Protein AF-A0A7C5TYX3-F1 (afdb_monomer)

Secondary structure (DSSP, 8-state):
-----TTS-HHHHHHHHHHHHHHHHHHHHHHHHHHHTSSS-EEEEE-GGGHHHHHHHHHHHHHH-TTS-EEEEEHHHHHHHTTTS-TTT--EEEEE--TTTHHHHHTTHHHHHHTT-EEEEEEE--SPPPTTTTTEEEEEE--GGGHHHHHHHHHHHHHHHHHHHH---HHHHHHHHHHHTHHHHHHHHHHHHHHHHHHHHHHHTSSS-EEEEE-GGGHHHHHHHHHHHHHTT-SSPEEEEETT-GGG--TTSEEEEEEEGGGHHHHHHHHHHHHHHHTTSEEEEEE-S-TTTHHHHHHHHHHHHHHHHHHHHHHHHHTT-

Nearest PDB structures (foldseek):
  3eua-assembly4_G  TM=7.327E-01  e=8.943E-09  Bacillus subtilis
  3g68-assembly1_B  TM=6.878E-01  e=3.252E-08  Clostridioides difficile 630
  3knz-assembly2_C  TM=6.701E-01  e=2.195E-08  Salmonella enterica subsp. enterica serovar Typhimurium
  3knz-assembly3_F  TM=6.401E-01  e=9.449E-08  Salmonella enterica subsp. enterica serovar Typhimurium
  3fkj-assembly1_B  TM=6.294E-01  e=7.984E-08  Salmonella enterica subsp. enterica serovar Typhimurium str. LT2

Sequence (321 aa):
MTTKDLSKDPVKSLMNIVSDMISRTDPGIKILREFISREKDLYILYSGNEFTIALSFYLLMKSLMFRKKIFIEEIERFSLFMAPYDEGFEPSLIILSSEENYKKIFRYIPSLVFTGHEILMIRPKTDHEIMYKEMITSIDIEEKDNYDLYLIYLLLGAGIDYTKKISSSPRVERLYREIHSLADLTKDLYEKYEETLHKISNLLNQDLYLDIISTPSAKIFAEIIRKIRERNKLKADILVLDYFEEKFIRKDSYTIVVYTEVEKQMISEIIGRSVLYKKDKLIDLYLNTDPLISPLYFALLAKLLERICANISIKDHTKLL

Solvent-accessible surface area (backbone atoms only — not comparable to full-atom values): 17828 Å² total; per-residue (Å²): 143,76,89,74,73,60,77,53,56,46,61,64,51,47,41,55,50,45,52,50,42,56,65,69,33,48,68,46,22,52,52,50,25,56,61,66,69,46,90,60,42,38,37,40,27,25,54,81,84,44,43,55,55,49,48,48,41,48,52,37,43,58,73,71,40,78,86,59,59,71,48,75,46,48,42,69,58,40,52,73,73,37,53,84,73,40,84,95,62,55,40,35,35,39,37,49,39,50,82,88,46,37,73,68,52,60,74,43,48,62,59,43,55,76,54,64,35,46,40,37,38,38,31,57,60,65,95,69,79,65,84,63,53,93,67,39,48,74,40,69,43,75,54,69,96,48,36,73,53,47,49,44,48,34,48,46,48,16,52,44,55,45,42,51,76,78,40,89,47,72,68,45,57,49,53,48,52,51,67,75,42,43,56,67,46,52,54,58,52,44,72,74,40,43,72,59,46,52,54,50,38,58,54,67,76,43,84,47,44,35,36,34,39,25,39,84,42,28,37,46,26,51,54,49,50,43,55,55,40,61,74,67,67,54,88,40,60,68,46,78,35,54,71,84,59,77,87,67,82,58,82,86,32,37,37,39,39,30,34,33,61,85,51,43,76,74,42,46,66,59,50,53,49,46,46,74,73,43,64,85,37,65,44,82,51,72,41,93,55,58,63,70,54,36,38,53,55,30,35,50,52,36,54,42,38,54,31,54,44,53,46,49,58,54,54,61,58,63,75,75,113

Foldseek 3Di:
DDPPCLQPDLLVVLLVVLVVLVVQLVVVLVVVLVLVPDQAAEEEEEADPCQLLSLLLQVLLVVLPVPHHYYYDHLVCCLPPPLVPPQPRQGAYEYEDEPVCVVVNLVRVVSSVVSPHQEEYEYADDPDDRDVPVRYHYDHDPDNVLSSLSSSLSSLSSSLVSSVVVDPDPQSVVSNVCSVCVSVVLVVLCVVCVVLLVVVLVVLPDLFAEEEEEESLLQLLLSLSQVLSVVVVRPYHYHYDYLVCLPDDDLRGQYEYEEEPVCCVSCVVVVVVCCVRPVPRYRYHYHPDDSSCSSSSSSSSSSSSSSVNVNVVVVVVVVVD

Radius of gyration: 20.23 Å; Cα contacts (8 Å, |Δi|>4): 453; chains: 1; bounding box: 55×39×67 Å

pLDDT: mean 85.57, std 13.51, range [27.77, 97.94]

Mean predicted aligned error: 6.67 Å

Structure (mmCIF, N/CA/C/O backbone):
data_AF-A0A7C5TYX3-F1
#
_entry.id   AF-A0A7C5TYX3-F1
#
loop_
_atom_site.group_PDB
_atom_site.id
_atom_site.type_symbol
_atom_site.label_atom_id
_atom_site.label_alt_id
_atom_site.label_comp_id
_atom_site.label_asym_id
_atom_site.label_entity_id
_atom_site.label_seq_id
_atom_site.pdbx_PDB_ins_code
_atom_site.Cartn_x
_atom_site.Cartn_y
_atom_site.Cartn_z
_atom_site.occupancy
_atom_site.B_iso_or_equiv
_atom_site.auth_seq_id
_atom_site.auth_comp_id
_atom_site.auth_asym_id
_atom_site.auth_atom_id
_atom_site.pdbx_PDB_model_num
ATOM 1 N N . MET A 1 1 ? 14.984 -3.195 20.985 1.00 34.8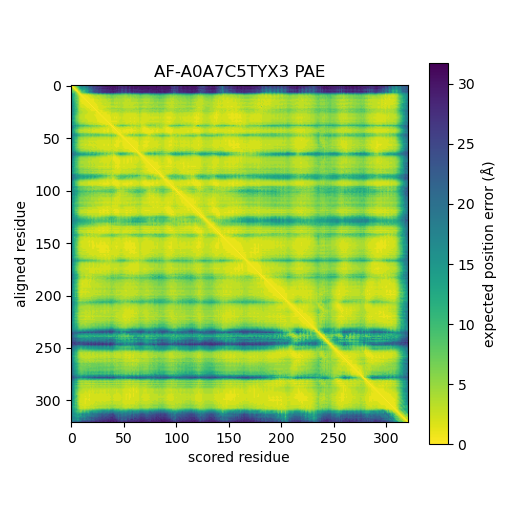1 1 MET A N 1
ATOM 2 C CA . MET A 1 1 ? 14.040 -2.591 21.948 1.00 34.81 1 MET A CA 1
ATOM 3 C C . MET A 1 1 ? 14.548 -1.209 22.315 1.00 34.81 1 MET A C 1
ATOM 5 O O . MET A 1 1 ? 15.402 -1.076 23.178 1.00 34.81 1 MET A O 1
ATOM 9 N N . THR A 1 2 ? 14.058 -0.193 21.619 1.00 27.77 2 THR A N 1
ATOM 10 C CA . THR A 1 2 ? 14.231 1.219 21.968 1.00 27.77 2 THR A CA 1
ATOM 11 C C . THR A 1 2 ? 12.834 1.811 21.937 1.00 27.77 2 THR A C 1
ATOM 13 O O . THR A 1 2 ? 12.256 2.025 20.878 1.00 27.77 2 THR A O 1
ATOM 16 N N . THR A 1 3 ? 12.253 2.010 23.115 1.00 35.34 3 THR A N 1
ATOM 17 C CA . THR A 1 3 ? 11.020 2.771 23.316 1.00 35.34 3 THR A CA 1
ATOM 18 C C . THR A 1 3 ? 11.296 4.233 22.964 1.00 35.34 3 THR A C 1
ATOM 20 O O . THR A 1 3 ? 11.577 5.053 23.836 1.00 35.34 3 THR A O 1
ATOM 23 N N . LYS A 1 4 ? 11.289 4.571 21.669 1.00 42.88 4 LYS A N 1
ATOM 24 C CA . LYS A 1 4 ? 11.245 5.965 21.215 1.00 42.88 4 LYS A CA 1
ATOM 25 C C . LYS A 1 4 ? 9.862 6.516 21.559 1.00 42.88 4 LYS A C 1
ATOM 27 O O . LYS A 1 4 ? 8.930 6.318 20.798 1.00 42.88 4 LYS A O 1
ATOM 32 N N . ASP A 1 5 ? 9.755 7.123 22.740 1.00 45.34 5 ASP A N 1
ATOM 33 C CA . ASP A 1 5 ? 8.839 8.209 23.141 1.00 45.34 5 ASP A CA 1
ATOM 34 C C . ASP A 1 5 ? 7.514 8.315 22.337 1.00 45.34 5 ASP A C 1
ATOM 36 O O . ASP A 1 5 ? 7.182 9.365 21.788 1.00 45.34 5 ASP A O 1
ATOM 40 N N . LEU A 1 6 ? 6.735 7.225 22.262 1.00 48.53 6 LEU A N 1
ATOM 41 C CA . LEU A 1 6 ? 5.375 7.211 21.688 1.00 48.53 6 LEU A CA 1
ATOM 42 C C . LEU A 1 6 ? 4.373 7.990 22.577 1.00 48.53 6 LEU A C 1
ATOM 44 O O . LEU A 1 6 ? 3.241 8.238 22.165 1.00 48.53 6 LEU A O 1
ATOM 48 N N . SER A 1 7 ? 4.823 8.412 23.768 1.00 49.06 7 SER A N 1
ATOM 49 C CA . SER A 1 7 ? 4.077 9.049 24.861 1.00 49.06 7 SER A CA 1
ATOM 50 C C . SER A 1 7 ? 3.732 10.528 24.685 1.00 49.06 7 SER A C 1
ATOM 52 O O . SER A 1 7 ? 2.930 11.053 25.460 1.00 49.06 7 SER A O 1
ATOM 54 N N . LYS A 1 8 ? 4.308 11.231 23.704 1.00 58.09 8 LYS A N 1
ATOM 55 C CA . LYS A 1 8 ? 4.005 12.649 23.451 1.00 58.09 8 LYS A CA 1
ATOM 56 C C . LYS A 1 8 ? 3.078 12.756 22.254 1.00 58.09 8 LYS A C 1
ATOM 58 O O . LYS A 1 8 ? 3.531 12.483 21.152 1.00 58.09 8 LYS A O 1
ATOM 63 N N . ASP A 1 9 ? 1.829 13.154 22.510 1.00 81.56 9 ASP A N 1
ATOM 64 C CA . ASP A 1 9 ? 0.800 13.542 21.531 1.00 81.56 9 ASP A CA 1
ATOM 65 C C . ASP A 1 9 ? 0.815 12.695 20.231 1.00 81.56 9 ASP A C 1
ATOM 67 O O . ASP A 1 9 ? 1.632 12.944 19.334 1.00 81.56 9 ASP A O 1
ATOM 71 N N . PRO A 1 10 ? -0.085 11.696 20.091 1.00 82.00 10 PRO A N 1
ATOM 72 C CA . PRO A 1 10 ? -0.057 10.758 18.967 1.00 82.00 10 PRO A CA 1
ATOM 73 C C . PRO A 1 10 ? -0.109 11.460 17.602 1.00 82.00 10 PRO A C 1
ATOM 75 O O . PRO A 1 10 ? 0.483 10.954 16.645 1.00 82.00 10 PRO A O 1
ATOM 78 N N . VAL A 1 11 ? -0.744 12.635 17.525 1.00 87.06 11 VAL A N 1
ATOM 79 C CA . VAL A 1 11 ? -0.833 13.448 16.310 1.00 87.06 11 VAL A CA 1
ATOM 80 C C . VAL A 1 11 ? 0.514 14.081 16.004 1.00 87.06 11 VAL A C 1
ATOM 82 O O . VAL A 1 11 ? 1.062 13.867 14.925 1.00 87.06 11 VAL A O 1
ATOM 85 N N . LYS A 1 12 ? 1.107 14.794 16.970 1.00 87.31 12 LYS A N 1
ATOM 86 C CA . LYS A 1 12 ? 2.419 15.437 16.797 1.00 87.31 12 LYS A CA 1
ATOM 87 C C . LYS A 1 12 ? 3.512 14.425 16.447 1.00 87.31 12 LYS A C 1
ATOM 89 O O . LYS A 1 12 ? 4.357 14.692 15.594 1.00 87.31 12 LYS A O 1
ATOM 94 N N . SER A 1 13 ? 3.486 13.256 17.087 1.00 87.25 13 SER A N 1
ATOM 95 C CA . SER A 1 13 ? 4.396 12.149 16.785 1.00 87.25 13 SER A CA 1
ATOM 96 C C . SER A 1 13 ? 4.261 11.683 15.332 1.00 87.25 13 SER A C 1
ATOM 98 O O . SER A 1 13 ? 5.269 11.547 14.637 1.00 87.25 13 SER A O 1
ATOM 100 N N . LEU A 1 14 ? 3.030 11.476 14.847 1.00 89.88 14 LEU A N 1
ATOM 101 C CA . LEU A 1 14 ? 2.809 11.054 13.466 1.00 89.88 14 LEU A CA 1
ATOM 102 C C . LEU A 1 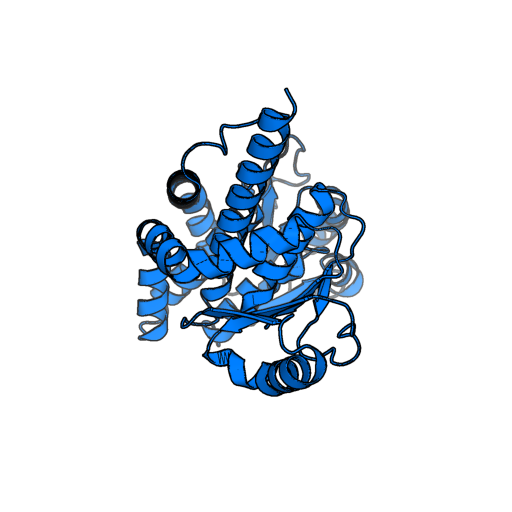14 ? 3.161 12.154 12.460 1.00 89.88 14 LEU A C 1
ATOM 104 O O . LEU A 1 14 ? 3.787 11.848 11.453 1.00 89.88 14 LEU A O 1
ATOM 108 N N . MET A 1 15 ? 2.839 13.419 12.736 1.00 90.38 15 MET A N 1
ATOM 109 C CA . MET A 1 15 ? 3.203 14.539 11.860 1.00 90.38 15 MET A CA 1
ATOM 110 C C . MET A 1 15 ? 4.717 14.631 11.641 1.00 90.38 15 MET A C 1
ATOM 112 O O . MET A 1 15 ? 5.159 14.838 10.515 1.00 90.38 15 MET A O 1
ATOM 116 N N . ASN A 1 16 ? 5.527 14.414 12.683 1.00 89.81 16 ASN A N 1
ATOM 117 C CA . ASN A 1 16 ? 6.986 14.375 12.536 1.00 89.81 16 ASN A CA 1
ATOM 118 C C . ASN A 1 16 ? 7.439 13.250 11.594 1.00 89.81 16 ASN A C 1
ATOM 120 O O . ASN A 1 16 ? 8.359 13.441 10.804 1.00 89.81 16 ASN A O 1
ATOM 124 N N . ILE A 1 17 ? 6.783 12.091 11.665 1.00 90.81 17 ILE A N 1
ATOM 125 C CA . ILE A 1 17 ? 7.077 10.940 10.803 1.00 90.81 17 ILE A CA 1
ATOM 126 C C . ILE A 1 17 ? 6.621 11.194 9.374 1.00 90.81 17 ILE A C 1
ATOM 128 O O . ILE A 1 17 ? 7.334 10.831 8.451 1.00 90.81 17 ILE A O 1
ATOM 132 N N . VAL A 1 18 ? 5.476 11.845 9.175 1.00 92.25 18 VAL A N 1
ATOM 133 C CA . VAL A 1 18 ? 5.008 12.236 7.842 1.00 92.25 18 VAL A CA 1
ATOM 134 C C . VAL A 1 18 ? 5.973 13.235 7.206 1.00 92.25 18 VAL A C 1
ATOM 136 O O . VAL A 1 18 ? 6.365 13.049 6.059 1.00 92.25 18 VAL A O 1
ATOM 139 N N . SER A 1 19 ? 6.424 14.245 7.950 1.00 91.19 19 SER A N 1
ATOM 140 C CA . SER A 1 19 ? 7.419 15.206 7.460 1.00 91.19 19 SER A CA 1
ATOM 141 C C . SER A 1 19 ? 8.755 14.540 7.108 1.00 91.19 19 SER A C 1
ATOM 143 O O . SER A 1 19 ? 9.305 14.798 6.037 1.00 91.19 19 SER A O 1
ATOM 145 N N . ASP A 1 20 ? 9.262 13.649 7.969 1.00 91.44 20 ASP A N 1
ATOM 146 C CA . ASP A 1 20 ? 10.471 12.864 7.682 1.00 91.44 20 ASP A CA 1
ATOM 147 C C . ASP A 1 20 ? 10.276 11.977 6.442 1.00 91.44 20 ASP A C 1
ATOM 149 O O . ASP A 1 20 ? 11.092 12.027 5.521 1.00 91.44 20 ASP A O 1
ATOM 153 N N . MET A 1 21 ? 9.156 11.255 6.359 1.00 94.19 21 MET A N 1
ATOM 154 C CA . MET A 1 21 ? 8.786 10.415 5.220 1.00 94.19 21 MET A CA 1
ATOM 155 C C . MET A 1 21 ? 8.803 11.188 3.907 1.00 94.19 21 MET A C 1
ATOM 157 O O . MET A 1 21 ? 9.440 10.731 2.958 1.00 94.19 21 MET A O 1
ATOM 161 N N . ILE A 1 22 ? 8.150 12.352 3.850 1.00 91.75 22 ILE A N 1
ATOM 162 C CA . ILE A 1 22 ? 8.114 13.198 2.650 1.00 91.75 22 ILE A CA 1
ATOM 163 C C . ILE A 1 22 ? 9.546 13.533 2.211 1.00 91.75 22 ILE A C 1
ATOM 165 O O . ILE A 1 22 ? 9.903 13.307 1.058 1.00 91.75 22 ILE A O 1
ATOM 169 N N . SER A 1 23 ? 10.394 13.995 3.137 1.00 89.31 23 SER A N 1
ATOM 170 C CA . SER A 1 23 ? 11.773 14.378 2.809 1.00 89.31 23 SER A CA 1
ATOM 171 C C . SER A 1 23 ? 12.656 13.208 2.358 1.00 89.31 23 SER A C 1
ATOM 173 O O . SER A 1 23 ? 13.431 13.347 1.414 1.00 89.31 23 SER A O 1
ATOM 175 N N . ARG A 1 24 ? 12.543 12.041 3.004 1.00 89.88 24 ARG A N 1
ATOM 176 C CA . ARG A 1 24 ? 13.426 10.894 2.741 1.00 89.88 24 ARG A CA 1
ATOM 177 C C . ARG A 1 24 ? 13.027 10.082 1.522 1.00 89.88 24 ARG A C 1
ATOM 179 O O . ARG A 1 24 ? 13.869 9.403 0.941 1.00 89.88 24 ARG A O 1
ATOM 186 N N . THR A 1 25 ? 11.755 10.119 1.143 1.00 91.69 25 THR A N 1
ATOM 187 C CA . THR A 1 25 ? 11.262 9.361 -0.012 1.00 91.69 25 THR A CA 1
ATOM 188 C C . THR A 1 25 ? 11.414 10.115 -1.329 1.00 91.69 25 THR A C 1
ATOM 190 O O . THR A 1 25 ? 11.378 9.458 -2.363 1.00 91.69 25 THR A O 1
ATOM 193 N N . ASP A 1 26 ? 11.669 11.430 -1.333 1.00 91.19 26 ASP A N 1
ATOM 194 C CA . ASP A 1 26 ? 11.827 12.235 -2.560 1.00 91.19 26 ASP A CA 1
ATOM 195 C C . ASP A 1 26 ? 12.857 11.661 -3.567 1.00 91.19 26 ASP A C 1
ATOM 197 O O . ASP A 1 26 ? 12.503 11.463 -4.738 1.00 91.19 26 ASP A O 1
ATOM 201 N N . PRO A 1 27 ? 14.077 11.243 -3.157 1.00 94.00 27 PRO A N 1
ATOM 202 C CA . PRO A 1 27 ? 15.008 10.582 -4.075 1.00 94.00 27 PRO A CA 1
ATOM 203 C C . PRO A 1 27 ? 14.445 9.274 -4.649 1.00 94.00 27 PRO A C 1
ATOM 205 O O . PRO A 1 27 ? 14.593 8.995 -5.840 1.00 94.00 27 PRO A O 1
ATOM 208 N N . GLY A 1 28 ? 13.758 8.487 -3.814 1.00 95.94 28 GLY A N 1
ATOM 209 C CA . GLY A 1 28 ? 13.096 7.250 -4.224 1.00 95.94 28 GLY A CA 1
ATOM 210 C C . GLY A 1 28 ? 11.945 7.502 -5.199 1.00 95.94 28 GLY A C 1
ATOM 211 O O . GLY A 1 28 ? 11.819 6.780 -6.185 1.00 95.94 28 GLY A O 1
ATOM 212 N N . ILE A 1 29 ? 11.147 8.551 -4.977 1.00 96.31 29 ILE A N 1
ATOM 213 C CA . ILE A 1 29 ? 10.056 8.972 -5.864 1.00 96.31 29 ILE A CA 1
ATOM 214 C C . ILE A 1 29 ? 10.620 9.302 -7.242 1.00 96.31 29 ILE A C 1
ATOM 216 O O . ILE A 1 29 ? 10.075 8.855 -8.251 1.00 96.31 29 ILE A O 1
ATOM 220 N N . LYS A 1 30 ? 11.746 10.024 -7.308 1.00 96.06 30 LYS A N 1
ATOM 221 C CA . LYS A 1 30 ? 12.418 10.322 -8.576 1.00 96.06 30 LYS A CA 1
ATOM 222 C C . LYS A 1 30 ? 12.863 9.047 -9.302 1.00 96.06 30 LYS A C 1
ATOM 224 O O . LYS A 1 30 ? 12.530 8.905 -10.479 1.00 96.06 30 LYS A O 1
ATOM 229 N N . ILE A 1 31 ? 13.554 8.136 -8.610 1.00 97.44 31 ILE A N 1
ATOM 230 C CA . ILE A 1 31 ? 14.030 6.859 -9.174 1.00 97.44 31 ILE A CA 1
ATOM 231 C C . ILE A 1 31 ? 12.853 6.032 -9.703 1.00 97.44 31 ILE A C 1
ATOM 233 O O . ILE A 1 31 ? 12.855 5.600 -10.855 1.00 97.44 31 ILE A O 1
ATOM 237 N N . LEU A 1 32 ? 11.820 5.843 -8.881 1.00 97.38 32 LEU A N 1
ATOM 238 C CA . LEU A 1 32 ? 10.648 5.052 -9.236 1.00 97.38 32 LEU A CA 1
ATOM 239 C C . LEU A 1 32 ? 9.863 5.690 -10.389 1.00 97.38 32 LEU A C 1
ATOM 241 O O . LEU A 1 32 ? 9.451 4.993 -11.311 1.00 97.38 32 LEU A O 1
ATOM 245 N N . ARG A 1 33 ? 9.701 7.015 -10.400 1.00 95.31 33 ARG A N 1
ATOM 246 C CA . ARG A 1 33 ? 9.063 7.742 -11.506 1.00 95.31 33 ARG A CA 1
ATOM 247 C C . ARG A 1 33 ? 9.821 7.559 -12.821 1.00 95.31 33 ARG A C 1
ATOM 249 O O . ARG A 1 33 ? 9.195 7.363 -13.861 1.00 95.31 33 ARG A O 1
ATOM 256 N N . GLU A 1 34 ? 11.150 7.644 -12.792 1.00 95.00 34 GLU A N 1
ATOM 257 C CA . GLU A 1 34 ? 11.996 7.405 -13.968 1.00 95.00 34 GLU A CA 1
ATOM 258 C C . GLU A 1 34 ? 11.863 5.956 -14.449 1.00 95.00 34 GLU A C 1
ATOM 260 O O . GLU A 1 34 ? 11.662 5.726 -15.640 1.00 95.00 34 GLU A O 1
ATOM 265 N N . PHE A 1 35 ? 11.850 4.990 -13.531 1.00 96.12 35 PHE A N 1
ATOM 266 C CA . PHE A 1 35 ? 11.618 3.581 -13.843 1.00 96.12 35 PHE A CA 1
ATOM 267 C C . PHE A 1 35 ? 10.249 3.342 -14.503 1.00 96.12 35 PHE A C 1
ATOM 269 O O . PHE A 1 35 ? 10.151 2.726 -15.562 1.00 96.12 35 PHE A O 1
ATOM 276 N N . ILE A 1 36 ? 9.183 3.903 -13.926 1.00 94.50 36 ILE A N 1
ATOM 277 C CA . ILE A 1 36 ? 7.814 3.842 -14.456 1.00 94.50 36 ILE A CA 1
ATOM 278 C C . ILE A 1 36 ? 7.722 4.449 -15.857 1.00 94.50 36 ILE A C 1
ATOM 280 O O . ILE A 1 36 ? 6.940 3.960 -16.673 1.00 94.50 36 ILE A O 1
ATOM 284 N N . SER A 1 37 ? 8.494 5.502 -16.137 1.00 91.56 37 SER A N 1
ATOM 285 C CA . SER A 1 37 ? 8.422 6.236 -17.403 1.00 91.56 37 SER A CA 1
ATOM 286 C C . SER A 1 37 ? 8.939 5.472 -18.619 1.00 91.56 37 SER A C 1
ATOM 288 O O . SER A 1 37 ? 8.674 5.889 -19.744 1.00 91.56 37 SER A O 1
ATOM 290 N N . ARG A 1 38 ? 9.650 4.361 -18.401 1.00 90.69 38 ARG A N 1
ATOM 291 C CA . ARG A 1 38 ? 10.196 3.506 -19.462 1.00 90.69 38 ARG A CA 1
ATOM 292 C C . ARG A 1 38 ? 9.075 2.868 -20.287 1.00 90.69 38 ARG A C 1
ATOM 294 O O . ARG A 1 38 ? 7.975 2.654 -19.781 1.00 90.69 38 ARG A O 1
ATOM 301 N N . GLU A 1 39 ? 9.344 2.551 -21.551 1.00 85.75 39 GLU A N 1
ATOM 302 C CA . GLU A 1 39 ? 8.308 2.075 -22.487 1.00 85.75 39 GLU A CA 1
ATOM 303 C C . GLU A 1 39 ? 7.837 0.639 -22.221 1.00 85.75 39 GLU A C 1
ATOM 305 O O . GLU A 1 39 ? 6.692 0.311 -22.524 1.00 85.75 39 GLU A O 1
ATOM 310 N N . LYS A 1 40 ? 8.692 -0.199 -21.622 1.00 90.50 40 LYS A N 1
ATOM 311 C CA . LYS A 1 40 ? 8.404 -1.609 -21.326 1.00 90.50 40 LYS A CA 1
ATOM 312 C C . LYS A 1 40 ? 7.180 -1.781 -20.428 1.00 90.50 40 LYS A C 1
ATOM 314 O O . LYS A 1 40 ? 6.957 -0.975 -19.522 1.00 90.50 40 LYS A O 1
ATOM 319 N N . ASP A 1 41 ? 6.444 -2.871 -20.637 1.00 92.44 41 ASP A N 1
ATOM 320 C CA . ASP A 1 41 ? 5.365 -3.305 -19.745 1.00 92.44 41 ASP A CA 1
ATOM 321 C C . ASP A 1 41 ? 5.877 -3.461 -18.304 1.00 92.44 41 ASP A C 1
ATOM 323 O O . ASP A 1 41 ? 7.058 -3.724 -18.073 1.00 92.44 41 ASP A O 1
ATOM 327 N N . LEU A 1 42 ? 4.992 -3.254 -17.327 1.00 95.75 42 LEU A N 1
ATOM 328 C CA . LEU A 1 42 ? 5.364 -3.195 -15.913 1.00 95.75 42 LEU A CA 1
ATOM 329 C C . LEU A 1 42 ? 4.721 -4.328 -15.119 1.00 95.75 42 LEU A C 1
ATOM 331 O O . LEU A 1 42 ? 3.495 -4.440 -15.082 1.00 95.75 42 LEU A O 1
ATOM 335 N N . TYR A 1 43 ? 5.536 -5.102 -14.413 1.00 97.12 43 TYR A N 1
ATOM 336 C CA . TYR A 1 43 ? 5.066 -6.044 -13.401 1.00 97.12 43 TYR A CA 1
ATOM 337 C C . TYR A 1 43 ? 5.384 -5.518 -12.007 1.00 97.12 43 TYR A C 1
ATOM 339 O O . TYR A 1 43 ? 6.519 -5.151 -11.708 1.00 97.12 43 TYR A O 1
ATOM 347 N N . ILE A 1 44 ? 4.372 -5.500 -11.145 1.00 97.81 44 ILE A N 1
ATOM 348 C CA . ILE A 1 44 ? 4.519 -5.251 -9.714 1.00 97.81 44 ILE A CA 1
ATOM 349 C C . ILE A 1 44 ? 4.532 -6.618 -9.037 1.00 97.81 44 ILE A C 1
ATOM 351 O O . ILE A 1 44 ? 3.500 -7.281 -8.923 1.00 97.81 44 ILE A O 1
ATOM 355 N N . LEU A 1 45 ? 5.719 -7.050 -8.629 1.00 97.19 45 LEU A N 1
ATOM 356 C CA . LEU A 1 45 ? 5.949 -8.332 -7.988 1.00 97.19 45 LEU A CA 1
ATOM 357 C C . LEU A 1 45 ? 5.930 -8.171 -6.470 1.00 97.19 45 LEU A C 1
ATOM 359 O O . LEU A 1 45 ? 6.607 -7.302 -5.916 1.00 97.19 45 LEU A O 1
ATOM 363 N N . TYR A 1 46 ? 5.168 -9.026 -5.795 1.00 94.81 46 TYR A N 1
ATOM 364 C CA . TYR A 1 46 ? 5.035 -9.018 -4.338 1.00 94.81 46 TYR A CA 1
ATOM 365 C C . TYR A 1 46 ? 5.313 -10.397 -3.731 1.00 94.81 46 TYR A C 1
ATOM 367 O O . TYR A 1 46 ? 5.338 -11.418 -4.422 1.00 94.81 46 TYR A O 1
ATOM 375 N N . SER A 1 47 ? 5.505 -10.428 -2.413 1.00 90.19 47 SER A N 1
ATOM 376 C CA . SER A 1 47 ? 5.525 -11.650 -1.611 1.00 90.19 47 SER A CA 1
ATOM 377 C C . SER A 1 47 ? 4.602 -11.476 -0.406 1.00 90.19 47 SER A C 1
ATOM 379 O O . SER A 1 47 ? 4.628 -10.440 0.246 1.00 90.19 47 SER A O 1
ATOM 381 N N . GLY A 1 48 ? 3.791 -12.487 -0.088 1.00 83.62 48 GLY A N 1
ATOM 382 C CA . GLY A 1 48 ? 2.981 -12.515 1.135 1.00 83.62 48 GLY A CA 1
ATOM 383 C C . GLY A 1 48 ? 2.198 -11.219 1.396 1.00 83.62 48 GLY A C 1
ATOM 384 O O . GLY A 1 48 ? 1.407 -10.777 0.565 1.00 83.62 48 GLY A O 1
ATOM 385 N N . ASN A 1 49 ? 2.451 -10.601 2.553 1.00 79.12 49 ASN A N 1
ATOM 386 C CA . ASN A 1 49 ? 1.705 -9.446 3.063 1.00 79.12 49 ASN A CA 1
ATOM 387 C C . ASN A 1 49 ? 1.870 -8.159 2.227 1.00 79.12 49 ASN A C 1
ATOM 389 O O . ASN A 1 49 ? 1.089 -7.221 2.392 1.00 79.12 49 ASN A O 1
ATOM 393 N N . GLU A 1 50 ? 2.845 -8.093 1.314 1.00 88.75 50 GLU A N 1
ATOM 394 C CA . GLU A 1 50 ? 3.049 -6.924 0.448 1.00 88.75 50 GLU A CA 1
ATOM 395 C C . GLU A 1 50 ? 1.970 -6.791 -0.645 1.00 88.75 50 GLU A C 1
ATOM 397 O O . GLU A 1 50 ? 1.861 -5.730 -1.266 1.00 88.75 50 GLU A O 1
ATOM 402 N N . PHE A 1 51 ? 1.141 -7.825 -0.856 1.00 90.75 51 PHE A N 1
ATOM 403 C CA . PHE A 1 51 ? 0.056 -7.827 -1.845 1.00 90.75 51 PHE A CA 1
ATOM 404 C C . PHE A 1 51 ? -0.833 -6.587 -1.755 1.00 90.75 51 PHE A C 1
ATOM 406 O O . PHE A 1 51 ? -1.124 -5.958 -2.763 1.00 90.75 51 PHE A O 1
ATOM 413 N N . THR A 1 52 ? -1.250 -6.205 -0.550 1.00 90.00 52 THR A N 1
ATOM 414 C CA . THR A 1 52 ? -2.189 -5.095 -0.346 1.00 90.00 52 THR A CA 1
ATOM 415 C C . THR A 1 52 ? -1.615 -3.751 -0.809 1.00 90.00 52 THR A C 1
ATOM 417 O O . THR A 1 52 ? -2.315 -2.929 -1.409 1.00 90.00 52 THR A O 1
ATOM 420 N N . ILE A 1 53 ? -0.320 -3.532 -0.576 1.00 94.12 53 ILE A N 1
ATOM 421 C CA . ILE A 1 53 ? 0.385 -2.326 -1.020 1.00 94.12 53 ILE A CA 1
ATOM 422 C C . ILE A 1 53 ? 0.619 -2.382 -2.537 1.00 94.12 53 ILE A C 1
ATOM 424 O O . ILE A 1 53 ? 0.354 -1.399 -3.235 1.00 94.12 53 ILE A O 1
ATOM 428 N N . ALA A 1 54 ? 1.026 -3.543 -3.062 1.00 95.56 54 ALA A N 1
ATOM 429 C CA . ALA A 1 54 ? 1.156 -3.776 -4.499 1.00 95.56 54 ALA A CA 1
ATOM 430 C C . ALA A 1 54 ? -0.165 -3.530 -5.241 1.00 95.56 54 ALA A C 1
ATOM 432 O O . ALA A 1 54 ? -0.174 -2.857 -6.268 1.00 95.56 54 ALA A O 1
ATOM 433 N N . LEU A 1 55 ? -1.284 -4.016 -4.698 1.00 93.62 55 LEU A N 1
ATOM 434 C CA . LEU A 1 55 ? -2.628 -3.848 -5.243 1.00 93.62 55 LEU A CA 1
ATOM 435 C C . LEU A 1 55 ? -3.026 -2.374 -5.283 1.00 93.62 55 LEU A C 1
ATOM 437 O O . LEU A 1 55 ? -3.534 -1.907 -6.298 1.00 93.62 55 LEU A O 1
ATOM 441 N N . SER A 1 56 ? -2.755 -1.627 -4.211 1.00 94.69 56 SER A N 1
ATOM 442 C CA . SER A 1 56 ? -3.037 -0.187 -4.147 1.00 94.69 56 SER A CA 1
ATOM 443 C C . SER A 1 56 ? -2.307 0.573 -5.259 1.00 94.69 56 SER A C 1
ATOM 445 O O . SER A 1 56 ? -2.908 1.364 -5.988 1.00 94.69 56 SER A O 1
ATOM 447 N N . PHE A 1 57 ? -1.019 0.276 -5.444 1.00 96.00 57 PHE A N 1
ATOM 448 C CA . PHE A 1 57 ? -0.223 0.874 -6.509 1.00 96.00 57 PHE A CA 1
ATOM 449 C C . PHE A 1 57 ? -0.677 0.413 -7.902 1.00 96.00 57 PHE A C 1
ATOM 451 O O . PHE A 1 57 ? -0.841 1.234 -8.801 1.00 96.00 57 PHE A O 1
ATOM 458 N N . TYR A 1 58 ? -0.968 -0.876 -8.076 1.00 95.62 58 TYR A N 1
ATOM 459 C CA . TYR A 1 58 ? -1.527 -1.421 -9.311 1.00 95.62 58 TYR A CA 1
ATOM 460 C C . TYR A 1 58 ? -2.829 -0.712 -9.706 1.00 95.62 58 TYR A C 1
ATOM 462 O O . TYR A 1 58 ? -2.960 -0.288 -10.852 1.00 95.62 58 TYR A O 1
ATOM 470 N N . LEU A 1 59 ? -3.771 -0.530 -8.776 1.00 93.69 59 LEU A N 1
ATOM 471 C CA . LEU A 1 59 ? -5.053 0.128 -9.038 1.00 93.69 59 LEU A CA 1
ATOM 472 C C . LEU A 1 59 ? -4.875 1.598 -9.426 1.00 93.69 59 LEU A C 1
ATOM 474 O O . LEU A 1 59 ? -5.517 2.046 -10.381 1.00 93.69 59 LEU A O 1
ATOM 478 N N . LEU A 1 60 ? -3.984 2.330 -8.746 1.00 95.00 60 LEU A N 1
ATOM 479 C CA . LEU A 1 60 ? -3.603 3.696 -9.122 1.00 95.00 60 LEU A CA 1
ATOM 480 C C . LEU A 1 60 ? -3.111 3.728 -10.567 1.00 95.00 60 LEU A C 1
ATOM 482 O O . LEU A 1 60 ? -3.653 4.445 -11.409 1.00 95.00 60 LEU A O 1
ATOM 486 N N . MET A 1 61 ? -2.105 2.914 -10.857 1.00 93.12 61 MET A N 1
ATOM 487 C CA . MET A 1 61 ? -1.427 2.924 -12.139 1.00 93.12 61 MET A CA 1
ATOM 488 C C . MET A 1 61 ? -2.352 2.460 -13.265 1.00 93.12 61 MET A C 1
ATOM 490 O O . MET A 1 61 ? -2.422 3.098 -14.309 1.00 93.12 61 MET A O 1
ATOM 494 N N . LYS A 1 62 ? -3.150 1.413 -13.043 1.00 92.12 62 LYS A N 1
ATOM 495 C CA . LYS A 1 62 ? -4.139 0.924 -14.009 1.00 92.12 62 LYS A CA 1
ATOM 496 C C . LYS A 1 62 ? -5.220 1.964 -14.306 1.00 92.12 62 LYS A C 1
ATOM 498 O O . LYS A 1 62 ? -5.638 2.092 -15.454 1.00 92.12 62 LYS A O 1
ATOM 503 N N . SER A 1 63 ? -5.656 2.707 -13.287 1.00 90.88 63 SER A N 1
ATOM 504 C CA . SER A 1 63 ? -6.703 3.727 -13.420 1.00 90.88 63 SER A CA 1
ATOM 505 C C . SER A 1 63 ? -6.214 4.991 -14.122 1.00 90.88 63 SER A C 1
ATOM 507 O O . SER A 1 63 ? -6.988 5.650 -14.814 1.00 90.88 63 SER A O 1
ATOM 509 N N . LEU A 1 64 ? -4.945 5.351 -13.923 1.00 88.81 64 LEU A N 1
ATOM 510 C CA . LEU A 1 64 ? -4.382 6.614 -14.395 1.00 88.81 64 LEU A CA 1
ATOM 511 C C . LEU A 1 64 ? -3.516 6.474 -15.658 1.00 88.81 64 LEU A C 1
ATOM 513 O O . LEU A 1 64 ? -3.390 7.432 -16.419 1.00 88.81 64 LEU A O 1
ATOM 517 N N . MET A 1 65 ? -2.968 5.287 -15.931 1.00 84.12 65 MET A N 1
ATOM 518 C CA . MET A 1 65 ? -2.066 5.006 -17.054 1.00 84.12 65 MET A CA 1
ATOM 519 C C . MET A 1 65 ? -2.638 3.956 -18.008 1.00 84.12 65 MET A C 1
ATOM 521 O O . MET A 1 65 ? -2.060 2.895 -18.228 1.00 84.12 65 MET A O 1
ATOM 525 N N . PHE A 1 66 ? -3.760 4.281 -18.647 1.00 74.25 66 PHE A N 1
ATOM 526 C CA . PHE A 1 66 ? -4.493 3.354 -19.521 1.00 74.25 66 PHE A CA 1
ATOM 527 C C . PHE A 1 66 ? -3.697 2.810 -20.726 1.00 74.25 66 PHE A C 1
ATOM 529 O O . PHE A 1 66 ? -4.095 1.804 -21.308 1.00 74.25 66 PHE A O 1
ATOM 536 N N . ARG A 1 67 ? -2.602 3.471 -21.131 1.00 80.69 67 ARG A N 1
ATOM 537 C CA . ARG A 1 67 ? -1.792 3.076 -22.300 1.00 80.69 67 ARG A CA 1
ATOM 538 C C . ARG A 1 67 ? -0.705 2.053 -21.985 1.00 80.69 67 ARG A C 1
ATOM 540 O O . ARG A 1 67 ? -0.307 1.319 -22.881 1.00 80.69 67 ARG A O 1
ATOM 547 N N . LYS A 1 68 ? -0.214 2.022 -20.746 1.00 86.25 68 LYS A N 1
ATOM 548 C CA . LYS A 1 68 ? 0.856 1.113 -20.331 1.00 86.25 68 LYS A CA 1
ATOM 549 C C . LYS A 1 68 ? 0.226 -0.174 -19.811 1.00 86.25 68 LYS A C 1
ATOM 551 O O . LYS A 1 68 ? -0.715 -0.105 -19.018 1.00 86.25 68 LYS A O 1
ATOM 556 N N . LYS A 1 69 ? 0.703 -1.348 -20.239 1.00 91.88 69 LYS A N 1
ATOM 557 C CA . LYS A 1 69 ? 0.236 -2.591 -19.618 1.00 91.88 69 LYS A CA 1
ATOM 558 C C . LYS A 1 69 ? 0.947 -2.758 -18.287 1.00 91.88 69 LYS A C 1
ATOM 560 O O . LYS A 1 69 ? 2.163 -2.606 -18.171 1.00 91.88 69 LYS A O 1
ATOM 565 N N . ILE A 1 70 ? 0.136 -3.014 -17.276 1.00 94.62 70 ILE A N 1
ATOM 566 C CA . ILE A 1 70 ? 0.566 -3.135 -15.895 1.00 94.62 70 ILE A CA 1
ATOM 567 C C . ILE A 1 70 ? -0.072 -4.398 -15.361 1.00 94.62 70 ILE A C 1
ATOM 569 O O . ILE A 1 70 ? -1.264 -4.633 -15.594 1.00 94.62 70 ILE A O 1
ATOM 573 N N . PHE A 1 71 ? 0.741 -5.183 -14.674 1.00 95.62 71 PHE A N 1
ATOM 574 C CA . PHE A 1 71 ? 0.392 -6.464 -14.096 1.00 95.62 71 PHE A CA 1
ATOM 575 C C . PHE A 1 71 ? 0.825 -6.488 -12.633 1.00 95.62 71 PHE A C 1
ATOM 577 O O . PHE A 1 71 ? 1.733 -5.765 -12.219 1.00 95.62 71 PHE A O 1
ATOM 584 N N . ILE A 1 72 ? 0.158 -7.325 -11.854 1.00 96.25 72 ILE A N 1
ATOM 585 C CA . ILE A 1 72 ? 0.510 -7.634 -10.474 1.00 96.25 72 ILE A CA 1
ATOM 586 C C . ILE A 1 72 ? 0.589 -9.152 -10.365 1.00 96.25 72 ILE A C 1
ATOM 588 O O . ILE A 1 72 ? -0.299 -9.840 -10.866 1.00 96.25 72 ILE A O 1
ATOM 592 N N . GLU A 1 73 ? 1.660 -9.671 -9.772 1.00 96.50 73 GLU A N 1
ATOM 593 C CA . GLU A 1 73 ? 1.879 -11.116 -9.670 1.00 96.50 73 GLU A CA 1
ATOM 594 C C . GLU A 1 73 ? 2.738 -11.455 -8.449 1.00 96.50 73 GLU A C 1
ATOM 596 O O . GLU A 1 73 ? 3.548 -10.646 -7.988 1.00 96.50 73 GLU A O 1
ATOM 601 N N . GLU A 1 74 ? 2.579 -12.665 -7.919 1.00 95.50 74 GLU A N 1
ATOM 602 C CA . GLU A 1 74 ? 3.496 -13.167 -6.900 1.00 95.50 74 GLU A CA 1
ATOM 603 C C . GLU A 1 74 ? 4.879 -13.402 -7.501 1.00 95.50 74 GLU A C 1
ATOM 605 O O . GLU A 1 74 ? 5.017 -14.057 -8.536 1.00 95.50 74 GLU A O 1
ATOM 610 N N . ILE A 1 75 ? 5.927 -12.937 -6.818 1.00 95.50 75 ILE A N 1
ATOM 611 C CA . ILE A 1 75 ? 7.304 -13.085 -7.306 1.00 95.50 75 ILE A CA 1
ATOM 612 C C . ILE A 1 75 ? 7.666 -14.549 -7.579 1.00 95.50 75 ILE A C 1
ATOM 614 O O . ILE A 1 75 ? 8.300 -14.850 -8.581 1.00 95.50 75 ILE A O 1
ATOM 618 N N . GLU A 1 76 ? 7.229 -15.471 -6.722 1.00 94.62 76 GLU A N 1
ATOM 619 C CA . GLU A 1 76 ? 7.501 -16.900 -6.882 1.00 94.62 76 GLU A CA 1
ATOM 620 C C . GLU A 1 76 ? 6.865 -17.447 -8.159 1.00 94.62 76 GLU A C 1
ATOM 622 O O . GLU A 1 76 ? 7.521 -18.147 -8.929 1.00 94.62 76 GLU A O 1
ATOM 627 N N . ARG A 1 77 ? 5.610 -17.074 -8.418 1.00 94.56 77 ARG A N 1
ATOM 628 C CA . ARG A 1 77 ? 4.900 -17.510 -9.614 1.00 94.56 77 ARG A CA 1
ATOM 629 C C . ARG A 1 77 ? 5.523 -16.922 -10.875 1.00 94.56 77 ARG A C 1
ATOM 631 O O . ARG A 1 77 ? 5.763 -17.660 -11.827 1.00 94.56 77 ARG A O 1
ATOM 638 N N . PHE A 1 78 ? 5.827 -15.626 -10.860 1.00 95.69 78 PHE A N 1
ATOM 639 C CA . PHE A 1 78 ? 6.464 -14.954 -11.986 1.00 95.69 78 PHE A CA 1
ATOM 640 C C . PHE A 1 78 ? 7.839 -15.562 -12.292 1.00 95.69 78 PHE A C 1
ATOM 642 O O . PHE A 1 78 ? 8.102 -15.986 -13.415 1.00 95.69 78 PHE A O 1
ATOM 649 N N . SER A 1 79 ? 8.707 -15.679 -11.287 1.00 94.62 79 SER A N 1
ATOM 650 C CA . SER A 1 79 ? 10.080 -16.149 -11.478 1.00 94.62 79 SER A CA 1
ATOM 651 C C . SER A 1 79 ? 10.182 -17.621 -11.874 1.00 94.62 79 SER A C 1
ATOM 653 O O . SER A 1 79 ? 11.112 -17.973 -12.590 1.00 94.62 79 SER A O 1
ATOM 655 N N . LEU A 1 80 ? 9.267 -18.485 -11.418 1.00 92.56 80 LEU A N 1
ATOM 656 C CA . LEU A 1 80 ? 9.321 -19.921 -11.722 1.00 92.56 80 LEU A CA 1
ATOM 657 C C . LEU A 1 80 ? 8.594 -20.298 -13.015 1.00 92.56 80 LEU A C 1
ATOM 659 O O . LEU A 1 80 ? 9.005 -21.244 -13.685 1.00 92.56 80 LEU A O 1
ATOM 663 N N . PHE A 1 81 ? 7.510 -19.596 -13.354 1.00 93.31 81 PHE A N 1
ATOM 664 C CA . PHE A 1 81 ? 6.607 -20.026 -14.425 1.00 93.31 81 PHE A CA 1
ATOM 665 C C . PHE A 1 81 ? 6.463 -19.030 -15.575 1.00 93.31 81 PHE A C 1
ATOM 667 O O . PHE A 1 81 ? 5.893 -19.402 -16.596 1.00 93.31 81 PHE A O 1
ATOM 674 N N . MET A 1 82 ? 6.950 -17.793 -15.435 1.00 94.38 82 MET A N 1
ATOM 675 C CA . MET A 1 82 ? 6.837 -16.765 -16.478 1.00 94.38 82 MET A CA 1
ATOM 676 C C . MET A 1 82 ? 8.212 -16.358 -17.007 1.00 94.38 82 MET A C 1
ATOM 678 O O . MET A 1 82 ? 8.495 -16.613 -18.171 1.00 94.38 82 MET A O 1
ATOM 682 N N . ALA A 1 83 ? 9.085 -15.836 -16.139 1.00 94.69 83 ALA A N 1
ATOM 683 C CA . ALA A 1 83 ? 10.390 -15.284 -16.518 1.00 94.69 83 ALA A CA 1
ATOM 684 C C . ALA A 1 83 ? 11.309 -16.234 -17.324 1.00 94.69 83 ALA A C 1
ATOM 686 O O . ALA A 1 83 ? 12.065 -15.761 -18.162 1.00 94.69 83 ALA A O 1
ATOM 687 N N . PRO A 1 84 ? 11.312 -17.568 -17.114 1.00 92.75 84 PRO A N 1
ATOM 688 C CA . PRO A 1 84 ? 12.137 -18.461 -17.935 1.00 92.75 84 PRO A CA 1
ATOM 689 C C . PRO A 1 84 ? 11.626 -18.656 -19.370 1.00 92.75 84 PRO A C 1
ATOM 691 O O . PRO A 1 84 ? 12.317 -19.279 -20.173 1.00 92.75 84 PRO A O 1
ATOM 694 N N . TYR A 1 85 ? 10.406 -18.206 -19.675 1.00 91.75 85 TYR A N 1
ATOM 695 C CA . TYR A 1 85 ? 9.686 -18.528 -20.909 1.00 91.75 85 TYR A CA 1
ATOM 696 C C . TYR A 1 85 ? 9.185 -17.289 -21.669 1.00 91.75 85 TYR A C 1
ATOM 698 O O . TYR A 1 85 ? 8.480 -17.448 -22.665 1.00 91.75 85 TYR A O 1
ATOM 706 N N . ASP A 1 86 ? 9.514 -16.072 -21.226 1.00 89.38 86 ASP A N 1
ATOM 707 C CA . ASP A 1 86 ? 9.076 -14.808 -21.833 1.00 89.38 86 ASP A CA 1
ATOM 708 C C . ASP A 1 86 ? 10.175 -14.106 -22.653 1.00 89.38 86 ASP A C 1
ATOM 710 O O . ASP A 1 86 ? 10.197 -12.878 -22.770 1.00 89.38 86 ASP A O 1
ATOM 714 N N . GLU A 1 87 ? 11.057 -14.900 -23.269 1.00 83.88 87 GLU A N 1
ATOM 715 C CA . GLU A 1 87 ? 12.142 -14.425 -24.136 1.00 83.88 87 GLU A CA 1
ATOM 716 C C . GLU A 1 87 ? 11.616 -13.484 -25.239 1.00 83.88 87 GLU A C 1
ATOM 718 O O . GLU A 1 87 ? 10.683 -13.805 -25.984 1.00 83.88 87 GLU A O 1
ATOM 723 N N . GLY A 1 88 ? 12.217 -12.298 -25.334 1.00 81.56 88 GLY A N 1
ATOM 724 C CA . GLY A 1 88 ? 11.834 -11.214 -26.238 1.00 81.56 88 GLY A CA 1
ATOM 725 C C . GLY A 1 88 ? 10.738 -10.277 -25.712 1.00 81.56 88 GLY A C 1
ATOM 726 O O . GLY A 1 88 ? 10.382 -9.325 -26.413 1.00 81.56 88 GLY A O 1
ATOM 727 N N . PHE A 1 89 ? 10.186 -10.522 -24.517 1.00 85.50 89 PHE A N 1
ATOM 728 C CA . PHE A 1 89 ? 9.196 -9.652 -23.869 1.00 85.50 89 PHE A CA 1
ATOM 729 C C . PHE A 1 89 ? 9.743 -8.904 -22.637 1.00 85.50 89 PHE A C 1
ATOM 731 O O . PHE A 1 89 ? 9.270 -7.797 -22.371 1.00 85.50 89 PHE A O 1
ATOM 738 N N . GLU A 1 90 ? 10.723 -9.474 -21.922 1.00 90.06 90 GLU A N 1
ATOM 739 C CA . GLU A 1 90 ? 11.405 -8.983 -20.701 1.00 90.06 90 GLU A CA 1
ATOM 740 C C . GLU A 1 90 ? 10.871 -7.645 -20.129 1.00 90.06 90 GLU A C 1
ATOM 742 O O . GLU A 1 90 ? 11.462 -6.573 -20.371 1.00 90.06 90 GLU A O 1
ATOM 747 N N . PRO A 1 91 ? 9.760 -7.670 -19.364 1.00 93.12 91 PRO A N 1
ATOM 748 C CA . PRO A 1 91 ? 9.150 -6.472 -18.797 1.00 93.12 91 PRO A CA 1
ATOM 749 C C . PRO A 1 91 ? 10.032 -5.813 -17.728 1.00 93.12 91 PRO A C 1
ATOM 751 O O . PRO A 1 91 ? 10.950 -6.413 -17.163 1.00 93.12 91 PRO A O 1
ATOM 754 N N . SER A 1 92 ? 9.721 -4.558 -17.402 1.00 96.19 92 SER A N 1
ATOM 755 C CA . SER A 1 92 ? 10.286 -3.897 -16.225 1.00 96.19 92 SER A CA 1
ATOM 756 C C . SER A 1 92 ? 9.593 -4.425 -14.964 1.00 96.19 92 SER A C 1
ATOM 758 O O . SER A 1 92 ? 8.363 -4.491 -14.892 1.00 96.19 92 SER A O 1
ATOM 760 N N . LEU A 1 93 ? 10.376 -4.783 -13.949 1.00 97.69 93 LEU A N 1
ATOM 761 C CA . LEU A 1 93 ? 9.908 -5.401 -12.711 1.00 97.69 93 LEU A CA 1
ATOM 762 C C . LEU A 1 93 ? 10.091 -4.447 -11.530 1.00 97.69 93 LEU A C 1
ATOM 764 O O . LEU A 1 93 ? 11.206 -4.014 -11.245 1.00 97.69 93 LEU A O 1
ATOM 768 N N . ILE A 1 94 ? 9.013 -4.166 -10.801 1.00 97.94 94 ILE A N 1
ATOM 769 C CA . ILE A 1 94 ? 9.067 -3.553 -9.470 1.00 97.94 94 ILE A CA 1
ATOM 770 C C . ILE A 1 94 ? 8.867 -4.662 -8.450 1.00 97.94 94 ILE A C 1
ATOM 772 O O . ILE A 1 94 ? 7.787 -5.239 -8.378 1.00 97.94 94 ILE A O 1
ATOM 776 N N . ILE A 1 95 ? 9.886 -4.946 -7.649 1.00 96.94 95 ILE A N 1
ATOM 777 C CA . ILE A 1 95 ? 9.847 -5.976 -6.614 1.00 96.94 95 ILE A CA 1
ATOM 778 C C . ILE A 1 95 ? 9.675 -5.308 -5.254 1.00 96.94 95 ILE A C 1
ATOM 780 O O . ILE A 1 95 ? 10.556 -4.570 -4.807 1.00 96.94 95 ILE A O 1
ATOM 784 N N . LEU A 1 96 ? 8.561 -5.592 -4.581 1.00 95.56 96 LEU A N 1
ATOM 785 C CA . LEU A 1 96 ? 8.317 -5.165 -3.206 1.00 95.56 96 LEU A CA 1
ATOM 786 C C . LEU A 1 96 ? 8.784 -6.255 -2.240 1.00 95.56 96 LEU A C 1
ATOM 788 O O . LEU A 1 96 ? 8.405 -7.417 -2.381 1.00 95.56 96 LEU A O 1
ATOM 792 N N . SER A 1 97 ? 9.594 -5.881 -1.252 1.00 89.94 97 SER A N 1
ATOM 793 C CA . SER A 1 97 ? 10.142 -6.806 -0.259 1.00 89.94 97 SER A CA 1
ATOM 794 C C . SER A 1 97 ? 9.954 -6.269 1.142 1.00 89.94 97 SER A C 1
ATOM 796 O O . SER A 1 97 ? 10.416 -5.174 1.410 1.00 89.94 97 SER A O 1
ATOM 798 N N . SER A 1 98 ? 9.433 -7.064 2.075 1.00 86.12 98 SER A N 1
ATOM 799 C CA . SER A 1 98 ? 9.535 -6.780 3.516 1.00 86.12 98 SER A CA 1
ATOM 800 C C . SER A 1 98 ? 10.742 -7.457 4.168 1.00 86.12 98 SER A C 1
ATOM 802 O O . SER A 1 98 ? 11.442 -8.252 3.540 1.00 86.12 98 SER A O 1
ATOM 804 N N . GLU A 1 99 ? 10.990 -7.150 5.445 1.00 82.81 99 GLU A N 1
ATOM 805 C CA . GLU A 1 99 ? 12.052 -7.773 6.249 1.00 82.81 99 GLU A CA 1
ATOM 806 C C . GLU A 1 99 ? 11.810 -9.281 6.440 1.00 82.81 99 GLU A C 1
ATOM 808 O O . GLU A 1 99 ? 12.749 -10.074 6.384 1.00 82.81 99 GLU A O 1
ATOM 813 N N . GLU A 1 100 ? 10.545 -9.689 6.571 1.00 81.00 100 GLU A N 1
ATOM 814 C CA . GLU A 1 100 ? 10.130 -11.089 6.738 1.00 81.00 100 GLU A CA 1
ATOM 815 C C . GLU A 1 100 ? 10.338 -11.906 5.454 1.00 81.00 100 GLU A C 1
ATOM 817 O O . GLU A 1 100 ? 10.799 -13.049 5.496 1.00 81.00 100 GLU A O 1
ATOM 822 N N . ASN A 1 101 ? 10.045 -11.303 4.298 1.00 81.62 101 ASN A N 1
ATOM 823 C CA . ASN A 1 101 ? 10.071 -11.981 3.002 1.00 81.62 101 ASN A CA 1
ATOM 824 C C . ASN A 1 101 ? 11.365 -11.776 2.211 1.00 81.62 101 ASN A C 1
ATOM 826 O O . ASN A 1 101 ? 11.558 -12.434 1.186 1.00 81.62 101 ASN A O 1
ATOM 830 N N . TYR A 1 102 ? 12.275 -10.924 2.688 1.00 81.44 102 TYR A N 1
ATOM 831 C CA . TYR A 1 102 ? 13.523 -10.591 2.003 1.00 81.44 102 TYR A CA 1
ATOM 832 C C . TYR A 1 102 ? 14.272 -11.844 1.543 1.00 81.44 102 TYR A C 1
ATOM 834 O O . TYR A 1 102 ? 14.465 -12.059 0.351 1.00 81.44 102 TYR A O 1
ATOM 842 N N . LYS A 1 103 ? 14.593 -12.766 2.459 1.00 80.88 103 LYS A N 1
ATOM 843 C CA . LYS A 1 103 ? 15.321 -14.003 2.115 1.00 80.88 103 LYS A CA 1
ATOM 844 C C . LYS A 1 103 ? 14.597 -14.848 1.063 1.00 80.88 103 LYS A C 1
ATOM 846 O O . LYS A 1 103 ? 15.246 -15.476 0.230 1.00 80.88 103 LYS A O 1
ATOM 851 N N . LYS A 1 104 ? 13.258 -14.858 1.087 1.00 84.06 104 LYS A N 1
ATOM 852 C CA . LYS A 1 104 ? 12.445 -15.567 0.093 1.00 84.06 104 LYS A CA 1
ATOM 853 C C . LYS A 1 104 ? 12.601 -14.934 -1.287 1.00 84.06 104 LYS A C 1
ATOM 855 O O . LYS A 1 104 ? 12.739 -15.693 -2.235 1.00 84.06 104 LYS A O 1
ATOM 860 N N . ILE A 1 105 ? 12.618 -13.609 -1.389 1.00 88.12 105 ILE A N 1
ATOM 861 C CA . ILE A 1 105 ? 12.768 -12.875 -2.652 1.00 88.12 105 ILE A CA 1
ATOM 862 C C . ILE A 1 105 ? 14.158 -13.083 -3.264 1.00 88.12 105 ILE A C 1
ATOM 864 O O . ILE A 1 105 ? 14.268 -13.330 -4.463 1.00 88.12 105 ILE A O 1
ATOM 868 N N . PHE A 1 106 ? 15.214 -13.079 -2.443 1.00 87.06 106 PHE A N 1
ATOM 869 C CA . PHE A 1 106 ? 16.603 -13.194 -2.917 1.00 87.06 106 PHE A CA 1
ATOM 870 C C . PHE A 1 106 ? 16.894 -14.453 -3.723 1.00 87.06 106 PHE A C 1
ATOM 872 O O . PHE A 1 106 ? 17.733 -14.420 -4.619 1.00 87.06 106 PHE A O 1
ATOM 879 N N . ARG A 1 107 ? 16.184 -15.550 -3.445 1.00 88.81 107 ARG A N 1
ATOM 880 C CA . ARG A 1 107 ? 16.355 -16.804 -4.185 1.00 88.81 107 ARG A CA 1
ATOM 881 C C . ARG A 1 107 ? 15.947 -16.683 -5.660 1.00 88.81 107 ARG A C 1
ATOM 883 O O . ARG A 1 107 ? 16.424 -17.455 -6.481 1.00 88.81 107 ARG A O 1
ATOM 890 N N . TYR A 1 108 ? 15.060 -15.740 -5.982 1.00 91.94 108 TYR A N 1
ATOM 891 C CA . TYR A 1 108 ? 14.487 -15.574 -7.317 1.00 91.94 108 TYR A CA 1
ATOM 892 C C . TYR A 1 108 ? 15.216 -14.517 -8.153 1.00 91.94 108 TYR A C 1
ATOM 894 O O . TYR A 1 108 ? 15.187 -14.578 -9.380 1.00 91.94 108 TYR A O 1
ATOM 902 N N . ILE A 1 109 ? 15.929 -13.594 -7.499 1.00 92.00 109 ILE A N 1
ATOM 903 C CA . ILE A 1 109 ? 16.685 -12.518 -8.152 1.00 92.00 109 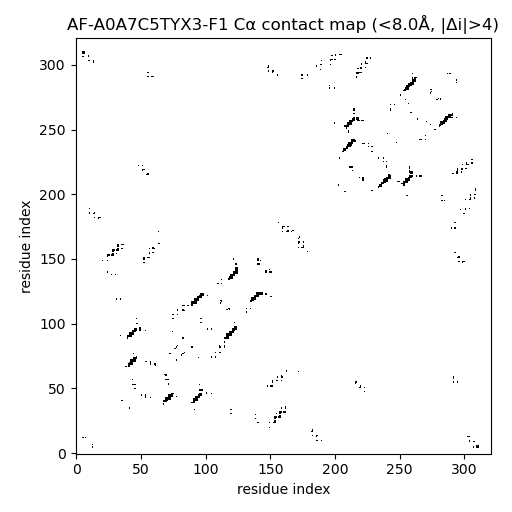ILE A CA 1
ATOM 904 C C . ILE A 1 109 ? 17.653 -13.024 -9.236 1.00 92.00 109 ILE A C 1
ATOM 906 O O . ILE A 1 109 ? 17.605 -12.468 -10.332 1.00 92.00 109 ILE A O 1
ATOM 910 N N . PRO A 1 110 ? 18.480 -14.073 -9.021 1.00 90.88 110 PRO A N 1
ATOM 911 C CA . PRO A 1 110 ? 19.393 -14.546 -10.062 1.00 90.88 110 PRO A CA 1
ATOM 912 C C . PRO A 1 110 ? 18.659 -14.939 -11.349 1.00 90.88 110 PRO A C 1
ATOM 914 O O . PRO A 1 110 ? 19.100 -14.581 -12.433 1.00 90.88 110 PRO A O 1
ATOM 917 N N . SER A 1 111 ? 17.507 -15.614 -11.237 1.00 90.62 111 SER A N 1
ATOM 918 C CA . SER A 1 111 ? 16.709 -16.017 -12.403 1.00 90.62 111 SER A CA 1
ATOM 919 C C . SER A 1 111 ? 16.201 -14.812 -13.187 1.00 90.62 111 SER A C 1
ATOM 921 O O . SER A 1 111 ? 16.217 -14.835 -14.412 1.00 90.62 111 SER A O 1
ATOM 923 N N . LEU A 1 112 ? 15.767 -13.754 -12.497 1.00 94.25 112 LEU A N 1
ATOM 924 C CA . LEU A 1 112 ? 15.272 -12.532 -13.136 1.00 94.25 112 LEU A CA 1
ATOM 925 C C . LEU A 1 112 ? 16.406 -11.761 -13.827 1.00 94.25 112 LEU A C 1
ATOM 927 O O . LEU A 1 112 ? 16.240 -11.265 -14.936 1.00 94.25 112 LEU A O 1
ATOM 931 N N . VAL A 1 113 ? 17.582 -11.717 -13.198 1.00 93.62 113 VAL A N 1
ATOM 932 C CA . VAL A 1 113 ? 18.783 -11.100 -13.775 1.00 93.62 113 VAL A CA 1
ATOM 933 C C . VAL A 1 113 ? 19.250 -11.862 -15.019 1.00 93.62 113 VAL A C 1
ATOM 935 O O . VAL A 1 113 ? 19.506 -11.250 -16.053 1.00 93.62 113 VAL A O 1
ATOM 938 N N . PHE A 1 114 ? 19.334 -13.195 -14.958 1.00 91.19 114 PHE A N 1
ATOM 939 C CA . PHE A 1 114 ? 19.810 -14.009 -16.084 1.00 91.19 114 PHE A CA 1
ATOM 940 C C . PHE A 1 114 ? 18.853 -14.047 -17.275 1.00 91.19 114 PHE A C 1
ATOM 942 O O . PHE A 1 114 ? 19.293 -14.294 -18.392 1.00 91.19 114 PHE A O 1
ATOM 949 N N . THR A 1 115 ? 17.571 -13.772 -17.048 1.00 92.50 115 THR A N 1
ATOM 950 C CA . THR A 1 115 ? 16.558 -13.633 -18.105 1.00 92.50 115 THR A CA 1
ATOM 951 C C . THR A 1 115 ? 16.499 -12.210 -18.670 1.00 92.50 115 THR A C 1
ATOM 953 O O . THR A 1 115 ? 15.653 -11.924 -19.499 1.00 92.50 115 THR A O 1
ATOM 956 N N . GLY A 1 116 ? 17.393 -11.303 -18.251 1.00 92.12 116 GLY A N 1
ATOM 957 C CA . GLY A 1 116 ? 17.518 -9.966 -18.843 1.00 92.12 116 GLY A CA 1
ATOM 958 C C . GLY A 1 116 ? 16.452 -8.960 -18.401 1.00 92.12 116 GLY A C 1
ATOM 959 O O . GLY A 1 116 ? 16.320 -7.896 -19.012 1.00 92.12 116 GLY A O 1
ATOM 960 N N . HIS A 1 117 ? 15.703 -9.261 -17.336 1.00 95.31 117 HIS A N 1
ATOM 961 C CA . HIS A 1 117 ? 14.692 -8.352 -16.813 1.00 95.31 117 HIS A CA 1
ATOM 962 C C . HIS A 1 117 ? 15.315 -7.099 -16.204 1.00 95.31 117 HIS A C 1
ATOM 964 O O . HIS A 1 117 ? 16.357 -7.131 -15.548 1.00 95.31 117 HIS A O 1
ATOM 970 N N . GLU A 1 118 ? 14.620 -5.979 -16.365 1.00 94.88 118 GLU A N 1
ATOM 971 C CA . GLU A 1 118 ? 15.007 -4.726 -15.735 1.00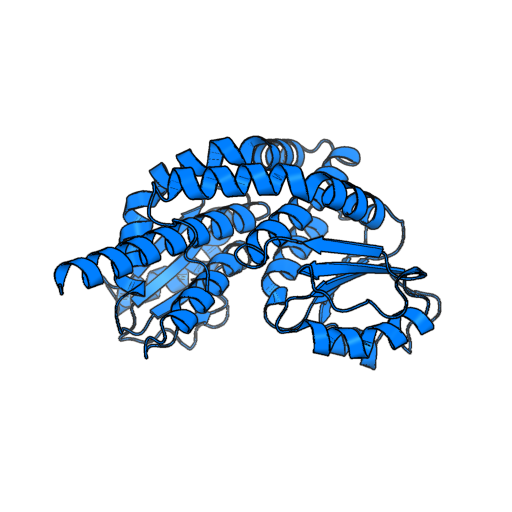 94.88 118 GLU A CA 1
ATOM 972 C C . GLU A 1 118 ? 14.368 -4.635 -14.348 1.00 94.88 118 GLU A C 1
ATOM 974 O O . GLU A 1 118 ? 13.145 -4.650 -14.232 1.00 94.88 118 GLU A O 1
ATOM 979 N N . ILE A 1 119 ? 15.177 -4.541 -13.292 1.00 96.56 119 ILE A N 1
ATOM 980 C CA . ILE A 1 119 ? 14.695 -4.731 -11.919 1.00 96.56 119 ILE A CA 1
ATOM 981 C C . ILE A 1 119 ? 14.852 -3.450 -11.098 1.00 96.56 119 ILE A C 1
ATOM 983 O O . ILE A 1 119 ? 15.959 -2.928 -10.932 1.00 96.56 119 ILE A O 1
ATOM 987 N N . LEU A 1 120 ? 13.740 -2.993 -10.521 1.00 97.44 120 LEU A N 1
ATOM 988 C CA . LEU A 1 120 ? 13.697 -2.062 -9.401 1.00 97.44 120 LEU A CA 1
ATOM 989 C C . LEU A 1 120 ? 13.229 -2.802 -8.151 1.00 97.44 120 LEU A C 1
ATOM 991 O O . LEU A 1 120 ? 12.097 -3.271 -8.084 1.00 97.44 120 LEU A O 1
ATOM 995 N N . MET A 1 121 ? 14.077 -2.870 -7.134 1.00 95.31 121 MET A N 1
ATOM 996 C CA . MET A 1 121 ? 13.737 -3.466 -5.848 1.00 95.31 121 MET A CA 1
ATOM 997 C C . MET A 1 121 ? 13.484 -2.378 -4.804 1.00 95.31 121 MET A C 1
ATOM 999 O O . MET A 1 121 ? 14.325 -1.507 -4.597 1.00 95.31 121 MET A O 1
ATOM 1003 N N . ILE A 1 122 ? 12.349 -2.447 -4.110 1.00 95.38 122 ILE A N 1
ATOM 1004 C CA . ILE A 1 122 ? 12.027 -1.572 -2.980 1.00 95.38 122 ILE A CA 1
ATOM 1005 C C . ILE A 1 122 ? 11.993 -2.424 -1.713 1.00 95.38 122 ILE A C 1
ATOM 1007 O O . ILE A 1 122 ? 11.202 -3.364 -1.607 1.00 95.38 122 ILE A O 1
ATOM 1011 N N . ARG A 1 123 ? 12.861 -2.117 -0.747 1.00 91.56 123 ARG A N 1
ATOM 1012 C CA . ARG A 1 123 ? 13.088 -2.967 0.432 1.00 91.56 123 ARG A CA 1
ATOM 1013 C C . ARG A 1 123 ? 13.399 -2.152 1.691 1.00 91.56 123 ARG A C 1
ATOM 1015 O O . ARG A 1 123 ? 13.818 -1.003 1.572 1.00 91.56 123 ARG A O 1
ATOM 1022 N N . PRO A 1 124 ? 13.242 -2.716 2.900 1.00 90.75 124 PRO A N 1
ATOM 1023 C CA . PRO A 1 124 ? 13.831 -2.147 4.098 1.00 90.75 124 PRO A CA 1
ATOM 1024 C C . PRO A 1 124 ? 15.351 -2.085 3.962 1.00 90.75 124 PRO A C 1
ATOM 1026 O O . PRO A 1 124 ? 15.967 -2.979 3.377 1.00 90.75 124 PRO A O 1
ATOM 1029 N N . LYS A 1 125 ? 15.967 -1.068 4.560 1.00 88.81 125 LYS A N 1
ATOM 1030 C CA . LYS A 1 125 ? 17.419 -1.013 4.708 1.00 88.81 125 LYS A CA 1
ATOM 1031 C C . LYS A 1 125 ? 17.8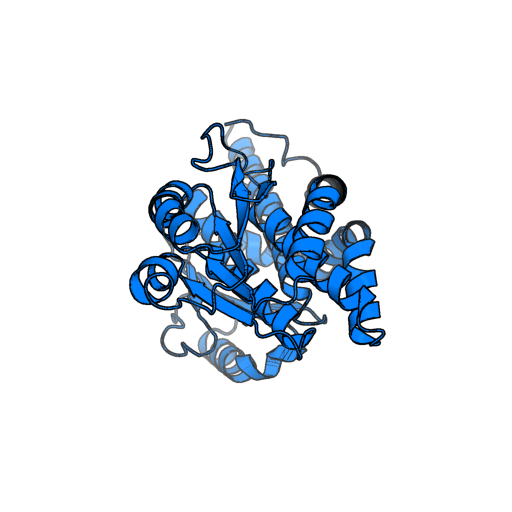77 -2.150 5.623 1.00 88.81 125 LYS A C 1
ATOM 1033 O O . LYS A 1 125 ? 17.427 -2.282 6.765 1.00 88.81 125 LYS A O 1
ATOM 1038 N N . THR A 1 126 ? 18.779 -2.977 5.108 1.00 83.56 126 THR A N 1
ATOM 1039 C CA . THR A 1 126 ? 19.382 -4.103 5.829 1.00 83.56 126 THR A CA 1
ATOM 1040 C C . THR A 1 126 ? 20.877 -4.141 5.560 1.00 83.56 126 THR A C 1
ATOM 1042 O O . THR A 1 126 ? 21.299 -3.755 4.472 1.00 83.56 126 THR A O 1
ATOM 1045 N N . ASP A 1 127 ? 21.649 -4.714 6.480 1.00 81.44 127 ASP A N 1
ATOM 1046 C CA . ASP A 1 127 ? 23.095 -4.921 6.300 1.00 81.44 127 ASP A CA 1
ATOM 1047 C C . ASP A 1 127 ? 23.424 -6.023 5.275 1.00 81.44 127 ASP A C 1
ATOM 1049 O O . ASP A 1 127 ? 24.585 -6.273 4.960 1.00 81.44 127 ASP A O 1
ATOM 1053 N N . HIS A 1 128 ? 22.408 -6.711 4.745 1.00 75.12 128 HIS A N 1
ATOM 1054 C CA . HIS A 1 128 ? 22.591 -7.727 3.722 1.00 75.12 128 HIS A CA 1
ATOM 1055 C C . HIS A 1 128 ? 22.916 -7.095 2.365 1.00 75.12 128 HIS A C 1
ATOM 1057 O O . HIS A 1 128 ? 22.111 -6.347 1.791 1.00 75.12 128 HIS A O 1
ATOM 1063 N N . GLU A 1 129 ? 24.081 -7.458 1.827 1.00 75.88 129 GLU A N 1
ATOM 1064 C CA . GLU A 1 129 ? 24.464 -7.104 0.465 1.00 75.88 129 GLU A CA 1
ATOM 1065 C C . GLU A 1 129 ? 23.505 -7.724 -0.556 1.00 75.88 129 GLU A C 1
ATOM 1067 O O . GLU A 1 129 ? 23.087 -8.880 -0.440 1.00 75.88 129 GLU A O 1
ATOM 1072 N N . ILE A 1 130 ? 23.162 -6.937 -1.578 1.00 73.94 130 ILE A N 1
ATOM 1073 C CA . ILE A 1 130 ? 22.399 -7.427 -2.721 1.00 73.94 130 ILE A CA 1
ATOM 1074 C C . ILE A 1 130 ? 23.380 -8.108 -3.679 1.00 73.94 130 ILE A C 1
ATOM 1076 O O . ILE A 1 130 ? 24.263 -7.452 -4.238 1.00 73.94 130 ILE A O 1
ATOM 1080 N N . MET A 1 131 ? 23.215 -9.411 -3.913 1.00 76.75 131 MET A N 1
ATOM 1081 C CA . MET A 1 131 ? 23.886 -10.064 -5.041 1.00 76.75 131 MET A CA 1
ATOM 1082 C C . MET A 1 131 ? 23.437 -9.406 -6.352 1.00 76.75 131 MET A C 1
ATOM 1084 O O . MET A 1 131 ? 22.250 -9.156 -6.527 1.00 76.75 131 MET A O 1
ATOM 1088 N N . TYR A 1 132 ? 24.362 -9.154 -7.282 1.00 84.44 132 TYR A N 1
ATOM 1089 C CA . TYR A 1 132 ? 24.076 -8.463 -8.552 1.00 84.44 132 TYR A CA 1
ATOM 1090 C C . TYR A 1 132 ? 23.614 -7.003 -8.395 1.00 84.44 132 TYR A C 1
ATOM 1092 O O . TYR A 1 132 ? 22.872 -6.498 -9.233 1.00 84.44 132 TYR A O 1
ATOM 1100 N N . LYS A 1 133 ? 24.079 -6.290 -7.355 1.00 84.56 133 LYS A N 1
ATOM 1101 C CA . LYS A 1 133 ? 23.747 -4.867 -7.117 1.00 84.56 133 LYS A CA 1
ATOM 1102 C C . LYS A 1 133 ? 23.959 -3.939 -8.322 1.00 84.56 133 LYS A C 1
ATOM 1104 O O . LYS A 1 133 ? 23.305 -2.915 -8.417 1.00 84.56 133 LYS A O 1
ATOM 1109 N N . GLU A 1 134 ? 24.867 -4.281 -9.234 1.00 86.88 134 GLU A N 1
ATOM 1110 C CA . GLU A 1 134 ? 25.145 -3.491 -10.444 1.00 86.88 134 GLU A CA 1
ATOM 1111 C C . GLU A 1 134 ? 24.056 -3.642 -11.519 1.00 86.88 134 GLU A C 1
ATOM 1113 O O . GLU A 1 134 ? 23.949 -2.808 -12.411 1.00 86.88 134 GLU A O 1
ATOM 1118 N N . MET A 1 135 ? 23.234 -4.690 -11.423 1.00 91.06 135 MET A N 1
ATOM 1119 C CA . MET A 1 135 ? 22.163 -5.024 -12.369 1.00 91.06 135 MET A CA 1
ATOM 1120 C C . MET A 1 135 ? 20.767 -4.705 -11.813 1.00 91.06 135 MET A C 1
ATOM 1122 O O . MET A 1 135 ? 19.768 -4.877 -12.507 1.00 91.06 135 MET A O 1
ATOM 1126 N N . ILE A 1 136 ? 20.682 -4.250 -10.559 1.00 93.94 136 ILE A N 1
ATOM 1127 C CA . ILE A 1 136 ? 19.426 -4.009 -9.846 1.00 93.94 136 ILE A CA 1
ATOM 1128 C C . ILE A 1 136 ? 19.420 -2.569 -9.356 1.00 93.94 136 ILE A C 1
ATOM 1130 O O . ILE A 1 136 ? 20.301 -2.150 -8.610 1.00 93.94 136 ILE A O 1
ATOM 1134 N N . THR A 1 137 ? 18.387 -1.813 -9.721 1.00 95.19 137 THR A N 1
ATOM 1135 C CA . THR A 1 137 ? 18.140 -0.520 -9.078 1.00 95.19 137 THR A CA 1
ATOM 1136 C C . THR A 1 137 ? 17.457 -0.779 -7.738 1.00 95.19 137 THR A C 1
ATOM 1138 O O . THR A 1 137 ? 16.476 -1.516 -7.690 1.00 95.19 137 THR A O 1
ATOM 1141 N N . SER A 1 138 ? 17.942 -0.193 -6.644 1.00 93.06 138 SER A N 1
ATOM 1142 C CA . SER A 1 138 ? 17.358 -0.389 -5.311 1.00 93.06 138 SER A CA 1
ATOM 1143 C C . SER A 1 138 ? 16.905 0.922 -4.678 1.00 93.06 138 SER A C 1
ATOM 1145 O O . SER A 1 138 ? 17.636 1.912 -4.708 1.00 93.06 138 SER A O 1
ATOM 1147 N N . ILE A 1 139 ? 15.733 0.906 -4.044 1.00 95.19 139 ILE A N 1
ATOM 1148 C CA . ILE A 1 139 ? 15.271 1.951 -3.127 1.00 95.19 139 ILE A CA 1
ATOM 1149 C C . ILE A 1 139 ? 15.189 1.333 -1.730 1.00 95.19 139 ILE A C 1
ATOM 1151 O O . ILE A 1 139 ? 14.346 0.472 -1.467 1.00 95.19 139 ILE A O 1
ATOM 1155 N N . ASP A 1 140 ? 16.072 1.787 -0.844 1.00 93.19 140 ASP A N 1
ATOM 1156 C CA . ASP A 1 140 ? 16.147 1.315 0.536 1.00 93.19 140 ASP A CA 1
ATOM 1157 C C . ASP A 1 140 ? 15.340 2.247 1.456 1.00 93.19 140 ASP A C 1
ATOM 1159 O O . ASP A 1 140 ? 15.628 3.437 1.573 1.00 93.19 140 ASP A O 1
ATOM 1163 N N . ILE A 1 141 ? 14.328 1.699 2.128 1.00 93.44 141 ILE A N 1
ATOM 1164 C CA . ILE A 1 141 ? 13.516 2.399 3.128 1.00 93.44 141 ILE A CA 1
ATOM 1165 C C . ILE A 1 141 ? 14.156 2.187 4.499 1.00 93.44 141 ILE A C 1
ATOM 1167 O O . ILE A 1 141 ? 14.180 1.073 5.021 1.00 93.44 141 ILE A O 1
ATOM 1171 N N . GLU A 1 142 ? 14.681 3.258 5.092 1.00 90.12 142 GLU A N 1
ATOM 1172 C CA . GLU A 1 142 ? 15.415 3.174 6.361 1.00 90.12 142 GLU A CA 1
ATOM 1173 C C . GLU A 1 142 ? 14.516 2.854 7.561 1.00 90.12 142 GLU A C 1
ATOM 1175 O O . GLU A 1 142 ? 14.940 2.161 8.486 1.00 90.12 142 GLU A O 1
ATOM 1180 N N . GLU A 1 143 ? 13.268 3.327 7.542 1.00 87.06 143 GLU A N 1
ATOM 1181 C CA . GLU A 1 143 ? 12.394 3.273 8.711 1.00 87.06 143 GLU A CA 1
ATOM 1182 C C . GLU A 1 143 ? 11.562 1.993 8.780 1.00 87.06 143 GLU A C 1
ATOM 1184 O O . GLU A 1 143 ? 10.444 1.913 8.273 1.00 87.06 143 GLU A O 1
ATOM 1189 N N . LYS A 1 144 ? 12.107 0.992 9.479 1.00 84.00 144 LYS A N 1
ATOM 1190 C CA . LYS A 1 144 ? 11.493 -0.334 9.662 1.00 84.00 144 LYS A CA 1
ATOM 1191 C C . LYS A 1 144 ? 10.109 -0.280 10.321 1.00 84.00 144 LYS A C 1
ATOM 1193 O O . LYS A 1 144 ? 9.166 -0.884 9.817 1.00 84.00 144 LYS A O 1
ATOM 1198 N N . ASP A 1 145 ? 9.950 0.497 11.394 1.00 83.50 145 ASP A N 1
ATOM 1199 C CA . ASP A 1 145 ? 8.691 0.559 12.164 1.00 83.50 145 ASP A CA 1
ATOM 1200 C C . ASP A 1 145 ? 7.527 1.187 11.372 1.00 83.50 145 ASP A C 1
ATOM 1202 O O . ASP A 1 145 ? 6.346 0.922 11.633 1.00 83.50 145 ASP A O 1
ATOM 1206 N N . ASN A 1 146 ? 7.848 2.019 10.376 1.00 88.94 146 ASN A N 1
ATOM 1207 C CA . ASN A 1 146 ? 6.880 2.697 9.514 1.00 88.94 146 ASN A CA 1
ATOM 1208 C C . ASN A 1 146 ? 7.015 2.271 8.045 1.00 88.94 146 ASN A C 1
ATOM 1210 O O . ASN A 1 146 ? 6.524 2.981 7.170 1.00 88.94 146 ASN A O 1
ATOM 1214 N N . TYR A 1 147 ? 7.624 1.109 7.780 1.00 90.88 147 TYR A N 1
ATOM 1215 C CA . TYR A 1 147 ? 7.928 0.638 6.428 1.00 90.88 147 TYR A CA 1
ATOM 1216 C C . TYR A 1 147 ? 6.706 0.672 5.503 1.00 90.88 147 TYR A C 1
ATOM 1218 O O . TYR A 1 147 ? 6.771 1.284 4.442 1.00 90.88 147 TYR A O 1
ATOM 1226 N N . ASP A 1 148 ? 5.572 0.109 5.938 1.00 91.56 148 ASP A N 1
ATOM 1227 C CA . ASP A 1 148 ? 4.335 0.070 5.143 1.00 91.56 148 ASP A CA 1
ATOM 1228 C C . ASP A 1 148 ? 3.842 1.481 4.760 1.00 91.56 148 ASP A C 1
ATOM 1230 O O . ASP A 1 148 ? 3.376 1.688 3.640 1.00 91.56 148 ASP A O 1
ATOM 1234 N N . LEU A 1 149 ? 3.986 2.461 5.666 1.00 93.81 149 LEU A N 1
ATOM 1235 C CA . LEU A 1 149 ? 3.590 3.856 5.437 1.00 93.81 149 LEU A CA 1
ATOM 1236 C C . LEU A 1 149 ? 4.535 4.551 4.440 1.00 93.81 149 LEU A C 1
ATOM 1238 O O . LEU A 1 149 ? 4.074 5.218 3.517 1.00 93.81 149 LEU A O 1
ATOM 1242 N N . TYR A 1 150 ? 5.848 4.358 4.591 1.00 95.25 150 TYR A N 1
ATOM 1243 C CA . TYR A 1 150 ? 6.840 4.911 3.662 1.00 95.25 150 TYR A CA 1
ATOM 1244 C C . TYR A 1 150 ? 6.693 4.286 2.276 1.00 95.25 150 TYR A C 1
ATOM 1246 O O . TYR A 1 150 ? 6.770 4.990 1.273 1.00 95.25 150 TYR A O 1
ATOM 1254 N N . LEU A 1 151 ? 6.450 2.974 2.216 1.00 95.50 151 LEU A N 1
ATOM 1255 C CA . LEU A 1 151 ? 6.291 2.244 0.968 1.00 95.50 151 LEU A CA 1
ATOM 1256 C C . LEU A 1 151 ? 5.046 2.703 0.207 1.00 95.50 151 LEU A C 1
ATOM 1258 O O . LEU A 1 151 ? 5.143 3.003 -0.982 1.00 95.50 151 LEU A O 1
ATOM 1262 N N . ILE A 1 152 ? 3.886 2.791 0.870 1.00 96.12 152 ILE A N 1
ATOM 1263 C CA . ILE A 1 152 ? 2.661 3.239 0.197 1.00 96.12 152 ILE A CA 1
ATOM 1264 C C . ILE A 1 152 ? 2.781 4.697 -0.263 1.00 96.12 152 ILE A C 1
ATOM 1266 O O . ILE A 1 152 ? 2.369 5.008 -1.380 1.00 96.12 152 ILE A O 1
ATOM 1270 N N . TYR A 1 153 ? 3.405 5.576 0.531 1.00 96.50 153 TYR A N 1
ATOM 1271 C CA . TYR A 1 153 ? 3.660 6.958 0.123 1.00 96.50 153 TYR A CA 1
ATOM 1272 C C . TYR A 1 153 ? 4.602 7.037 -1.082 1.00 96.50 153 TYR A C 1
ATOM 1274 O O . TYR A 1 153 ? 4.286 7.716 -2.053 1.00 96.50 153 TYR A O 1
ATOM 1282 N N . LEU A 1 154 ? 5.718 6.301 -1.062 1.00 97.25 154 LEU A N 1
ATOM 1283 C CA . LEU A 1 154 ? 6.676 6.233 -2.167 1.00 97.25 154 LEU A CA 1
ATOM 1284 C C . LEU A 1 154 ? 6.001 5.794 -3.476 1.00 97.25 154 LEU A C 1
ATOM 1286 O O . LEU A 1 154 ? 6.182 6.433 -4.513 1.00 97.25 154 LEU A O 1
ATOM 1290 N N . LEU A 1 155 ? 5.215 4.715 -3.424 1.00 97.19 155 LEU A N 1
ATOM 1291 C CA . LEU A 1 155 ? 4.540 4.151 -4.593 1.00 97.19 155 LEU A CA 1
ATOM 1292 C C . LEU A 1 155 ? 3.465 5.094 -5.143 1.00 97.19 155 LEU A C 1
ATOM 1294 O O . LEU A 1 155 ? 3.468 5.409 -6.336 1.00 97.19 155 LEU A O 1
ATOM 1298 N N . LEU A 1 156 ? 2.553 5.566 -4.285 1.00 96.75 156 LEU A N 1
ATOM 1299 C CA . LEU A 1 156 ? 1.482 6.466 -4.715 1.00 96.75 156 LEU A CA 1
ATOM 1300 C C . LEU A 1 156 ? 2.042 7.822 -5.163 1.00 96.75 156 LEU A C 1
ATOM 1302 O O . LEU A 1 156 ? 1.608 8.342 -6.188 1.00 96.75 156 LEU A O 1
ATOM 1306 N N . GLY A 1 157 ? 3.050 8.340 -4.456 1.00 96.00 157 GLY A N 1
ATOM 1307 C CA . GLY A 1 157 ? 3.789 9.556 -4.791 1.00 96.00 157 GLY A CA 1
ATOM 1308 C C . GLY A 1 157 ? 4.365 9.491 -6.191 1.00 96.00 157 GLY A C 1
ATOM 1309 O O . GLY A 1 157 ? 4.006 10.302 -7.040 1.00 96.00 157 GLY A O 1
ATOM 1310 N N . ALA A 1 158 ? 5.173 8.470 -6.481 1.00 96.38 158 ALA A N 1
ATOM 1311 C CA . ALA A 1 158 ? 5.778 8.310 -7.799 1.00 96.38 158 ALA A CA 1
ATOM 1312 C C . ALA A 1 158 ? 4.751 8.098 -8.921 1.00 96.38 158 ALA A C 1
ATOM 1314 O O . ALA A 1 158 ? 4.914 8.655 -10.010 1.00 96.38 158 ALA A O 1
ATOM 1315 N N . GLY A 1 159 ? 3.692 7.319 -8.675 1.00 95.31 159 GLY A N 1
ATOM 1316 C CA . GLY A 1 159 ? 2.635 7.081 -9.661 1.00 95.31 159 GLY A CA 1
ATOM 1317 C C . GLY A 1 159 ? 1.828 8.341 -9.988 1.00 95.31 159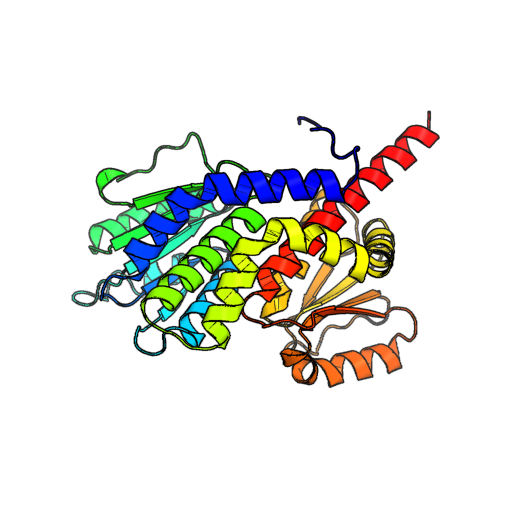 GLY A C 1
ATOM 1318 O O . GLY A 1 159 ? 1.579 8.638 -11.162 1.00 95.31 159 GLY A O 1
ATOM 1319 N N . ILE A 1 160 ? 1.456 9.118 -8.966 1.00 95.56 160 ILE A N 1
ATOM 1320 C CA . ILE A 1 160 ? 0.740 10.392 -9.122 1.00 95.56 160 ILE A CA 1
ATOM 1321 C C . ILE A 1 160 ? 1.643 11.428 -9.802 1.00 95.56 160 ILE A C 1
ATOM 1323 O O . ILE A 1 160 ? 1.208 12.058 -10.768 1.00 95.56 160 ILE A O 1
ATOM 1327 N N . ASP A 1 161 ? 2.904 11.549 -9.382 1.00 94.56 161 ASP A N 1
ATOM 1328 C CA . ASP A 1 161 ? 3.899 12.441 -9.989 1.00 94.56 161 ASP A CA 1
ATOM 1329 C C . ASP A 1 161 ? 4.127 12.146 -11.468 1.00 94.56 161 ASP A C 1
ATOM 1331 O O . ASP A 1 161 ? 4.178 13.056 -12.300 1.00 94.56 161 ASP A O 1
ATOM 1335 N N . TYR A 1 162 ? 4.286 10.867 -11.812 1.00 93.75 162 TYR A N 1
ATOM 1336 C CA . TYR A 1 162 ? 4.433 10.455 -13.198 1.00 93.75 162 TYR A CA 1
ATOM 1337 C C . TYR A 1 162 ? 3.187 10.832 -14.002 1.00 93.75 162 TYR A C 1
ATOM 1339 O O . TYR A 1 162 ? 3.288 11.491 -15.039 1.00 93.75 162 TYR A O 1
ATOM 1347 N N . THR A 1 163 ? 2.006 10.477 -13.493 1.00 93.19 163 THR A N 1
ATOM 1348 C CA . THR A 1 163 ? 0.735 10.751 -14.170 1.00 93.19 163 THR A CA 1
ATOM 1349 C C . THR A 1 163 ? 0.527 12.251 -14.379 1.00 93.19 163 THR A C 1
ATOM 1351 O O . THR A 1 163 ? 0.105 12.667 -15.456 1.00 93.19 163 THR A O 1
ATOM 1354 N N . LYS A 1 164 ? 0.874 13.083 -13.393 1.00 94.25 164 LYS A N 1
ATOM 1355 C CA . LYS A 1 164 ? 0.781 14.546 -13.469 1.00 94.25 164 LYS A CA 1
ATOM 1356 C C . LYS A 1 164 ? 1.589 15.139 -14.627 1.00 94.25 164 LYS A C 1
ATOM 1358 O O . LYS A 1 164 ? 1.183 16.158 -15.187 1.00 94.25 164 LYS A O 1
ATOM 1363 N N . LYS A 1 165 ? 2.710 14.513 -15.008 1.00 90.69 165 LYS A N 1
ATOM 1364 C CA . LYS A 1 165 ? 3.527 14.943 -16.157 1.00 90.69 165 LYS A CA 1
ATOM 1365 C C . LYS A 1 165 ? 2.884 14.625 -17.504 1.00 90.69 165 LYS A C 1
ATOM 1367 O O . LYS A 1 165 ? 3.144 15.336 -18.469 1.00 90.69 165 LYS A O 1
ATOM 1372 N N . ILE A 1 166 ? 2.076 13.568 -17.577 1.00 90.31 166 ILE A N 1
ATOM 1373 C CA . ILE A 1 166 ? 1.506 13.063 -18.837 1.00 90.31 166 ILE A CA 1
ATOM 1374 C C . ILE A 1 166 ? 0.003 13.338 -18.990 1.00 90.31 166 ILE A C 1
ATOM 1376 O O . ILE A 1 166 ? -0.550 13.146 -20.070 1.00 90.31 166 ILE A O 1
ATOM 1380 N N . SER A 1 167 ? -0.671 13.776 -17.926 1.00 89.19 167 SER A N 1
ATOM 1381 C CA . SER A 1 167 ? -2.108 14.039 -17.892 1.00 89.19 167 SER A CA 1
ATOM 1382 C C . SER A 1 167 ? -2.416 15.275 -17.049 1.00 89.19 167 SER A C 1
ATOM 1384 O O . SER A 1 167 ? -2.011 15.372 -15.894 1.00 89.19 167 SER A O 1
ATOM 1386 N N . SER A 1 168 ? -3.246 16.162 -17.597 1.00 87.62 168 SER A N 1
ATOM 1387 C CA . SER A 1 168 ? -3.793 17.349 -16.928 1.00 87.62 168 SER A CA 1
ATOM 1388 C C . SER A 1 168 ? -5.229 17.143 -16.425 1.00 87.62 168 SER A C 1
ATOM 1390 O O . SER A 1 168 ? -6.006 18.095 -16.335 1.00 87.62 168 SER A O 1
ATOM 1392 N N . SER A 1 169 ? -5.649 15.895 -16.182 1.00 92.75 169 SER A N 1
ATOM 1393 C CA . SER A 1 169 ? -7.023 15.628 -15.750 1.00 92.75 169 SER A CA 1
ATOM 1394 C C . SER A 1 169 ? -7.300 16.225 -14.358 1.00 92.75 169 SER A C 1
ATOM 1396 O O . SER A 1 169 ? -6.443 16.136 -13.473 1.00 92.75 169 SER A O 1
ATOM 1398 N N . PRO A 1 170 ? -8.507 16.769 -14.099 1.00 93.56 170 PRO A N 1
ATOM 1399 C CA . PRO A 1 170 ? -8.838 17.362 -12.798 1.00 93.56 170 PRO A CA 1
ATOM 1400 C C . PRO A 1 170 ? -8.655 16.405 -11.613 1.00 93.56 170 PRO A C 1
ATOM 1402 O O . PRO A 1 170 ? -8.294 16.829 -10.515 1.00 93.56 170 PRO A O 1
ATOM 1405 N N . ARG A 1 171 ? -8.881 15.102 -11.833 1.00 93.88 171 ARG A N 1
ATOM 1406 C CA . ARG A 1 171 ? -8.655 14.058 -10.825 1.00 93.88 171 ARG A CA 1
ATOM 1407 C C . ARG A 1 171 ? -7.176 13.963 -10.451 1.00 93.88 171 ARG A C 1
ATOM 1409 O O . ARG A 1 171 ? -6.866 13.930 -9.268 1.00 93.88 171 ARG A O 1
ATOM 1416 N N . VAL A 1 172 ? -6.274 13.974 -11.434 1.00 94.56 172 VAL A N 1
ATOM 1417 C CA . VAL A 1 172 ? -4.820 13.911 -11.208 1.00 94.56 172 VAL A CA 1
ATOM 1418 C C . VAL A 1 172 ? -4.315 15.171 -10.508 1.00 94.56 172 VAL A C 1
ATOM 1420 O O . VAL A 1 172 ? -3.549 15.058 -9.561 1.00 94.56 172 VAL A O 1
ATOM 1423 N N . GLU A 1 173 ? -4.799 16.356 -10.891 1.00 95.31 173 GLU A N 1
ATOM 1424 C CA . GLU A 1 173 ? -4.475 17.615 -10.194 1.00 95.31 173 GLU A CA 1
ATOM 1425 C C . GLU A 1 173 ? -4.893 17.594 -8.720 1.00 95.31 173 GLU A C 1
ATOM 1427 O O . GLU A 1 173 ? -4.197 18.110 -7.844 1.00 95.31 173 GLU A O 1
ATOM 1432 N N . ARG A 1 174 ? -6.062 17.016 -8.427 1.00 94.81 174 ARG A N 1
ATOM 1433 C CA . ARG A 1 174 ? -6.537 16.849 -7.053 1.00 94.81 174 ARG A CA 1
ATOM 1434 C C . ARG A 1 174 ? -5.641 15.881 -6.275 1.00 94.81 174 ARG A C 1
ATOM 1436 O O . ARG A 1 174 ? -5.145 16.270 -5.226 1.00 94.81 174 ARG A O 1
ATOM 1443 N N . LEU A 1 175 ? -5.385 14.687 -6.814 1.00 95.69 175 LEU A N 1
ATOM 1444 C CA . LEU A 1 175 ? -4.517 13.681 -6.184 1.00 95.69 175 LEU A CA 1
ATOM 1445 C C . LEU A 1 175 ? -3.101 14.219 -5.931 1.00 95.69 175 LEU A C 1
ATOM 1447 O O . LEU A 1 175 ? -2.540 14.006 -4.861 1.00 95.69 175 LEU A O 1
ATOM 1451 N N . TYR A 1 176 ? -2.547 14.959 -6.895 1.00 95.44 176 TYR A N 1
ATOM 1452 C CA . TYR A 1 176 ? -1.238 15.594 -6.775 1.00 95.44 176 TYR A CA 1
ATOM 1453 C C . TYR A 1 176 ? -1.205 16.622 -5.641 1.00 95.44 176 TYR A C 1
ATOM 1455 O O . TYR A 1 176 ? -0.266 16.630 -4.852 1.00 95.44 176 TYR A O 1
ATOM 1463 N N . ARG A 1 177 ? -2.233 17.467 -5.508 1.00 94.12 177 ARG A N 1
ATOM 1464 C CA . ARG A 1 177 ? -2.316 18.405 -4.378 1.00 94.12 177 ARG A CA 1
ATOM 1465 C C . ARG A 1 177 ? -2.427 17.675 -3.044 1.00 94.12 177 ARG A C 1
ATOM 1467 O O . ARG A 1 177 ? -1.678 18.004 -2.135 1.00 94.12 177 ARG A O 1
ATOM 1474 N N . GLU A 1 178 ? -3.301 16.673 -2.962 1.00 93.06 178 GLU A N 1
ATOM 1475 C CA . GLU A 1 178 ? -3.537 15.893 -1.741 1.00 93.06 178 GLU A CA 1
ATOM 1476 C C . GLU A 1 178 ? -2.260 15.218 -1.218 1.00 93.06 178 GLU A C 1
ATOM 1478 O O . GLU A 1 178 ? -1.953 15.324 -0.031 1.00 93.06 178 GLU A O 1
ATOM 1483 N N . ILE A 1 179 ? -1.472 14.583 -2.094 1.00 92.50 179 ILE A N 1
ATOM 1484 C CA . ILE A 1 179 ? -0.243 13.903 -1.664 1.00 92.50 179 ILE A CA 1
ATOM 1485 C C . ILE A 1 179 ? 0.856 14.878 -1.213 1.00 92.50 179 ILE A C 1
ATOM 1487 O O . ILE A 1 179 ? 1.618 14.555 -0.306 1.00 92.50 179 ILE A O 1
ATOM 1491 N N . HIS A 1 180 ? 0.898 16.091 -1.776 1.00 89.88 180 HIS A N 1
ATOM 1492 C CA . HIS A 1 180 ? 1.863 17.129 -1.392 1.00 89.88 180 HIS A CA 1
ATOM 1493 C C . HIS A 1 180 ? 1.441 17.930 -0.149 1.00 89.88 180 HIS A C 1
ATOM 1495 O O . HIS A 1 180 ? 2.284 18.577 0.467 1.00 89.88 180 HIS A O 1
ATOM 1501 N N . SER A 1 181 ? 0.166 17.877 0.250 1.00 88.88 181 SER A N 1
ATOM 1502 C CA . SER A 1 181 ? -0.360 18.509 1.472 1.00 88.88 181 SER A CA 1
ATOM 1503 C C . SER A 1 181 ? -0.562 17.519 2.628 1.00 88.88 181 SER A C 1
ATOM 1505 O O . SER A 1 181 ? -1.309 17.794 3.565 1.00 88.88 181 SER A O 1
ATOM 1507 N N . LEU A 1 182 ? 0.063 16.339 2.572 1.00 88.00 182 LEU A N 1
ATOM 1508 C CA . LEU A 1 182 ? -0.208 15.240 3.505 1.00 88.00 182 LEU A CA 1
ATOM 1509 C C . LEU A 1 182 ? 0.085 15.579 4.977 1.00 88.00 182 LEU A C 1
ATOM 1511 O O . LEU A 1 182 ? -0.618 15.112 5.877 1.00 88.00 182 LEU A O 1
ATOM 1515 N N . ALA A 1 183 ? 1.122 16.384 5.228 1.00 80.94 183 ALA A N 1
ATOM 1516 C CA . ALA A 1 183 ? 1.500 16.796 6.579 1.00 80.94 183 ALA A CA 1
ATOM 1517 C C . ALA A 1 183 ? 0.378 17.598 7.258 1.00 80.94 183 ALA A C 1
ATOM 1519 O O . ALA A 1 183 ? 0.015 17.293 8.395 1.00 80.94 183 ALA A O 1
ATOM 1520 N N . ASP A 1 184 ? -0.219 18.549 6.534 1.00 81.75 184 ASP A N 1
ATOM 1521 C CA . ASP A 1 184 ? -1.336 19.363 7.023 1.00 81.75 184 ASP A CA 1
ATOM 1522 C C . ASP A 1 184 ? -2.593 18.502 7.220 1.00 81.75 184 ASP A C 1
ATOM 1524 O O . ASP A 1 184 ? -3.239 18.555 8.267 1.00 81.75 184 ASP A O 1
ATOM 1528 N N . LEU A 1 185 ? -2.869 17.606 6.266 1.00 86.69 185 LEU A N 1
ATOM 1529 C CA . LEU A 1 185 ? -4.035 16.716 6.297 1.00 86.69 185 LEU A CA 1
ATOM 1530 C C . LEU A 1 185 ? -4.019 15.718 7.461 1.00 86.69 185 LEU A C 1
ATOM 1532 O O . LEU A 1 185 ? -5.075 15.241 7.868 1.00 86.69 185 LEU A O 1
ATOM 1536 N N . THR A 1 186 ? -2.849 15.381 8.009 1.00 87.00 186 THR A N 1
ATOM 1537 C CA . THR A 1 186 ? -2.736 14.392 9.095 1.00 87.00 186 THR A CA 1
ATOM 1538 C C . THR A 1 186 ? -3.484 14.842 10.351 1.00 87.00 186 THR A C 1
ATOM 1540 O O . THR A 1 186 ? -4.129 14.024 11.012 1.00 87.00 186 THR A O 1
ATOM 1543 N N . LYS A 1 187 ? -3.423 16.139 10.671 1.00 88.44 187 LYS A N 1
ATOM 1544 C CA . LYS A 1 187 ? -4.121 16.706 11.826 1.00 88.44 187 LYS A CA 1
ATOM 1545 C C . LYS A 1 187 ? -5.635 16.688 11.611 1.00 88.44 187 LYS A C 1
ATOM 1547 O O . LYS A 1 187 ? -6.354 16.149 12.448 1.00 88.44 187 LYS A O 1
ATOM 1552 N N . ASP A 1 188 ? -6.092 17.185 10.465 1.00 90.94 188 ASP A N 1
ATOM 1553 C CA . ASP A 1 188 ? -7.515 17.222 10.103 1.00 90.94 188 ASP A CA 1
ATOM 1554 C C . ASP A 1 188 ? -8.129 15.814 10.073 1.00 90.94 188 ASP A C 1
ATOM 1556 O O . ASP A 1 188 ? -9.271 15.596 10.484 1.00 90.94 188 ASP A O 1
ATOM 1560 N N . LEU A 1 189 ? -7.351 14.827 9.615 1.00 92.31 189 LEU A N 1
ATOM 1561 C CA . LEU A 1 189 ? -7.748 13.425 9.599 1.00 92.31 189 LEU A CA 1
ATOM 1562 C C . LEU A 1 189 ? -7.943 12.883 11.022 1.00 92.31 189 LEU A C 1
ATOM 1564 O O . LEU A 1 189 ? -8.937 12.205 11.277 1.00 92.31 189 LEU A O 1
ATOM 1568 N N . TYR A 1 190 ? -7.039 13.192 11.956 1.00 91.06 190 TYR A N 1
ATOM 1569 C CA . TYR A 1 190 ? -7.217 12.801 13.355 1.00 91.06 190 TYR A CA 1
ATOM 1570 C C . TYR A 1 190 ? -8.456 13.460 13.964 1.00 91.06 190 TYR A C 1
ATOM 1572 O O . TYR A 1 190 ? -9.309 12.745 14.476 1.00 91.06 190 TYR A O 1
ATOM 1580 N N . GLU A 1 191 ? -8.594 14.784 13.860 1.00 92.25 191 GLU A N 1
ATOM 1581 C CA . GLU A 1 191 ? -9.720 15.524 14.455 1.00 92.25 191 GLU A CA 1
ATOM 1582 C C . GLU A 1 191 ? -11.072 15.003 13.951 1.00 92.25 191 GLU A C 1
ATOM 1584 O O . GLU A 1 191 ? -12.022 14.855 14.718 1.00 92.25 191 GLU A O 1
ATOM 1589 N N . LYS A 1 192 ? -11.150 14.639 12.666 1.00 94.56 192 LYS A N 1
ATOM 1590 C CA . LYS A 1 192 ? -12.367 14.085 12.071 1.00 94.56 192 LYS A CA 1
ATOM 1591 C C . LYS A 1 192 ? -12.721 12.684 12.580 1.00 94.56 192 LYS A C 1
ATOM 1593 O O . LYS A 1 192 ? -13.905 12.366 12.684 1.00 94.56 192 LYS A O 1
ATOM 1598 N N . TYR A 1 193 ? -11.730 11.829 12.835 1.00 95.19 193 TYR A N 1
ATOM 1599 C CA . TYR A 1 193 ? -11.953 10.414 13.166 1.00 95.19 193 TYR A CA 1
ATOM 1600 C C . TYR A 1 193 ? -11.604 10.048 14.614 1.00 95.19 193 TYR A C 1
ATOM 1602 O O . TYR A 1 193 ? -11.712 8.876 14.967 1.00 95.19 193 TYR A O 1
ATOM 1610 N N . GLU A 1 194 ? -11.242 11.014 15.461 1.00 93.25 194 GLU A N 1
ATOM 1611 C CA . GLU A 1 194 ? -10.769 10.815 16.838 1.00 93.25 194 GLU A CA 1
ATOM 1612 C C . GLU A 1 194 ? -11.682 9.882 17.644 1.00 93.25 194 GLU A C 1
ATOM 1614 O O . GLU A 1 194 ? -11.230 8.861 18.165 1.00 93.25 194 GLU A O 1
ATOM 1619 N N . GLU A 1 195 ? -12.985 10.170 17.690 1.00 93.25 195 GLU A N 1
ATOM 1620 C CA . GLU A 1 195 ? -13.951 9.360 18.441 1.00 93.25 195 GLU A CA 1
ATOM 1621 C C . GLU A 1 195 ? -13.991 7.907 17.937 1.00 93.25 195 GLU A C 1
ATOM 1623 O O . GLU A 1 195 ? -14.020 6.954 18.721 1.00 93.25 195 GLU A O 1
ATOM 1628 N N . THR A 1 196 ? -13.948 7.725 16.615 1.00 94.81 196 THR A N 1
ATOM 1629 C CA . THR A 1 196 ? -13.971 6.399 15.983 1.00 94.81 196 THR A CA 1
ATOM 1630 C C . THR A 1 196 ? -12.674 5.646 16.262 1.00 94.81 196 THR A C 1
ATOM 1632 O O . THR A 1 196 ? -12.711 4.471 16.624 1.00 94.81 196 THR A O 1
ATOM 1635 N N . LEU A 1 197 ? -11.525 6.321 16.178 1.00 93.75 197 LEU A N 1
ATOM 1636 C CA . LEU A 1 197 ? -10.224 5.746 16.510 1.00 93.75 197 LEU A CA 1
ATOM 1637 C C . LEU A 1 197 ? -10.156 5.327 17.982 1.00 93.75 197 LEU A C 1
ATOM 1639 O O . LEU A 1 197 ? -9.676 4.236 18.281 1.00 93.75 197 LEU A O 1
ATOM 1643 N N . HIS A 1 198 ? -10.692 6.126 18.906 1.00 92.25 198 HIS A N 1
ATOM 1644 C CA . HIS A 1 198 ? -10.767 5.746 20.317 1.00 92.25 198 HIS A CA 1
ATOM 1645 C C . HIS A 1 198 ? -11.668 4.530 20.552 1.00 92.25 198 HIS A C 1
ATOM 1647 O O . HIS A 1 198 ? -11.283 3.623 21.294 1.00 92.25 198 HIS A O 1
ATOM 1653 N N . LYS A 1 199 ? -12.828 4.459 19.888 1.00 92.25 199 LYS A N 1
ATOM 1654 C CA . LYS A 1 199 ? -13.704 3.277 19.937 1.00 92.25 199 LYS A CA 1
ATOM 1655 C C . LYS A 1 199 ? -12.980 2.023 19.446 1.00 92.25 199 LYS A C 1
ATOM 1657 O O . LYS A 1 199 ? -13.001 1.006 20.136 1.00 92.25 199 LYS A O 1
ATOM 1662 N N . ILE A 1 200 ? -12.298 2.100 18.302 1.00 92.44 200 ILE A N 1
ATOM 1663 C CA . ILE A 1 200 ? -11.547 0.962 17.756 1.00 92.44 200 ILE A CA 1
ATOM 1664 C C . ILE A 1 200 ? -10.386 0.581 18.685 1.00 92.44 200 ILE A C 1
ATOM 1666 O O . ILE A 1 200 ? -10.200 -0.598 18.969 1.00 92.44 200 ILE A O 1
ATOM 1670 N N . SER A 1 201 ? -9.635 1.555 19.201 1.00 90.19 201 SER A N 1
ATOM 1671 C CA . SER A 1 201 ? -8.515 1.318 20.122 1.00 90.19 201 SER A CA 1
ATOM 1672 C C . SER A 1 201 ? -8.949 0.532 21.361 1.00 90.19 201 SER A C 1
ATOM 1674 O O . SER A 1 201 ? -8.288 -0.425 21.765 1.00 90.19 201 SER A O 1
ATOM 1676 N N . ASN A 1 202 ? -10.109 0.870 21.930 1.00 88.50 202 ASN A N 1
ATOM 1677 C CA . ASN A 1 202 ? -10.662 0.135 23.065 1.00 88.50 202 ASN A CA 1
ATOM 1678 C C . ASN A 1 202 ? -10.946 -1.333 22.717 1.00 88.50 202 ASN A C 1
ATOM 1680 O O . ASN A 1 202 ? -10.647 -2.208 23.524 1.00 88.50 202 ASN A O 1
ATOM 1684 N N . LEU A 1 203 ? -11.468 -1.615 21.518 1.00 87.81 203 LEU A N 1
ATOM 1685 C CA . LEU A 1 203 ? -11.705 -2.991 21.068 1.00 87.81 203 LEU A CA 1
ATOM 1686 C C . LEU A 1 203 ? -10.402 -3.756 20.818 1.00 87.81 203 LEU A C 1
ATOM 1688 O O . LEU A 1 203 ? -10.312 -4.938 21.140 1.00 87.81 203 LEU A O 1
ATOM 1692 N N . LEU A 1 204 ? -9.383 -3.093 20.264 1.00 86.25 204 LEU A N 1
ATOM 1693 C CA . LEU A 1 204 ? -8.096 -3.723 19.963 1.00 86.25 204 LEU A CA 1
ATOM 1694 C C . LEU A 1 204 ? -7.321 -4.144 21.208 1.00 86.25 204 LEU A C 1
ATOM 1696 O O . LEU A 1 204 ? -6.516 -5.065 21.115 1.00 86.25 204 LEU A O 1
ATOM 1700 N N . ASN A 1 205 ? -7.575 -3.511 22.352 1.00 82.19 205 ASN A N 1
ATOM 1701 C CA . ASN A 1 205 ? -6.964 -3.866 23.634 1.00 82.19 205 ASN A CA 1
ATOM 1702 C C . ASN A 1 205 ? -7.767 -4.916 24.422 1.00 82.19 205 ASN A C 1
ATOM 1704 O O . ASN A 1 205 ? -7.358 -5.312 25.511 1.00 82.19 205 ASN A O 1
ATOM 1708 N N . GLN A 1 206 ? -8.903 -5.378 23.893 1.00 82.88 206 GLN A N 1
ATOM 1709 C CA . GLN A 1 206 ? -9.742 -6.393 24.526 1.00 82.88 206 GLN A CA 1
ATOM 1710 C C . GLN A 1 206 ? -9.499 -7.783 23.920 1.00 82.88 206 GLN A C 1
ATOM 1712 O O . GLN A 1 206 ? -9.234 -7.943 22.722 1.00 82.88 206 GLN A O 1
ATOM 1717 N N . ASP A 1 207 ? -9.641 -8.814 24.755 1.00 81.62 207 ASP A N 1
ATOM 1718 C CA . ASP A 1 207 ? -9.545 -10.218 24.341 1.00 81.62 207 ASP A CA 1
ATOM 1719 C C . ASP A 1 207 ? -10.886 -10.697 23.744 1.00 81.62 207 ASP A C 1
ATOM 1721 O O . ASP A 1 207 ? -11.642 -11.444 24.361 1.00 81.62 207 ASP A O 1
ATOM 1725 N N . LEU A 1 208 ? -11.231 -10.172 22.560 1.00 81.94 208 LEU A N 1
ATOM 1726 C CA . LEU A 1 208 ? -12.515 -10.402 21.873 1.00 81.94 208 LEU A CA 1
ATOM 1727 C C . LEU A 1 208 ? -12.368 -10.732 20.388 1.00 81.94 208 LEU A C 1
ATOM 1729 O O . LEU A 1 208 ? -11.485 -10.216 19.714 1.00 81.94 208 LEU A O 1
ATOM 1733 N N . TYR A 1 209 ? -13.246 -11.545 19.809 1.00 82.94 209 TYR A N 1
ATOM 1734 C CA . TYR A 1 209 ? -13.196 -11.783 18.362 1.00 82.94 209 TYR A CA 1
ATOM 1735 C C . TYR A 1 209 ? -13.505 -10.502 17.580 1.00 82.94 209 TYR A C 1
ATOM 1737 O O . TYR A 1 209 ? -14.507 -9.837 17.847 1.00 82.94 209 TYR A O 1
ATOM 1745 N N . LEU A 1 210 ? -12.640 -10.170 16.618 1.00 84.31 210 LEU A N 1
ATOM 1746 C CA . LEU A 1 210 ? -12.765 -8.978 15.784 1.00 84.31 210 LEU A CA 1
ATOM 1747 C C . LEU A 1 210 ? -12.753 -9.392 14.315 1.00 84.31 210 LEU A C 1
ATOM 1749 O O . LEU A 1 210 ? -11.823 -10.049 13.858 1.00 84.31 210 LEU A O 1
ATOM 1753 N N . ASP A 1 211 ? -13.784 -9.010 13.583 1.00 85.12 211 ASP A N 1
ATOM 1754 C CA . ASP A 1 211 ? -13.838 -9.153 12.133 1.00 85.12 211 ASP A CA 1
ATOM 1755 C C . ASP A 1 211 ? -13.566 -7.776 11.529 1.00 85.12 211 ASP A C 1
ATOM 1757 O O . ASP A 1 211 ? -14.187 -6.789 11.930 1.00 85.12 211 ASP A O 1
ATOM 1761 N N . ILE A 1 212 ? -12.632 -7.695 10.586 1.00 87.06 212 ILE A N 1
ATOM 1762 C CA . ILE A 1 212 ? -12.369 -6.475 9.828 1.00 87.06 212 ILE A CA 1
ATOM 1763 C C . ILE A 1 212 ? -12.753 -6.751 8.383 1.00 87.06 212 ILE A C 1
ATOM 1765 O O . ILE A 1 212 ? -12.180 -7.613 7.721 1.00 87.06 212 ILE A O 1
ATOM 1769 N N . ILE A 1 213 ? -13.739 -6.011 7.899 1.00 86.81 213 ILE A N 1
ATOM 1770 C CA . ILE A 1 213 ? -14.206 -6.102 6.522 1.00 86.81 213 ILE A CA 1
ATOM 1771 C C . ILE A 1 213 ? -13.732 -4.845 5.816 1.00 86.81 213 ILE A C 1
ATOM 1773 O O . ILE A 1 213 ? -14.029 -3.736 6.261 1.00 86.81 213 ILE A O 1
ATOM 1777 N N . SER A 1 214 ? -12.991 -5.009 4.728 1.00 88.38 214 SER A N 1
ATOM 1778 C CA . SER A 1 214 ? -12.419 -3.879 4.002 1.00 88.38 214 SER A CA 1
ATOM 1779 C C . SER A 1 214 ? -12.699 -3.954 2.512 1.00 88.38 214 SER A C 1
ATOM 1781 O O . SER A 1 214 ? -12.623 -5.021 1.903 1.00 88.38 214 SER A O 1
ATOM 1783 N N . THR A 1 215 ? -12.959 -2.800 1.907 1.00 89.81 215 THR A N 1
ATOM 1784 C CA . THR A 1 215 ? -12.894 -2.654 0.448 1.00 89.81 215 THR A CA 1
ATOM 1785 C C . THR A 1 215 ? -11.435 -2.690 -0.027 1.00 89.81 215 THR A C 1
ATOM 1787 O O . THR A 1 215 ? -10.521 -2.498 0.785 1.00 89.81 215 THR A O 1
ATOM 1790 N N . PRO A 1 216 ? -11.169 -2.910 -1.330 1.00 87.69 216 PRO A N 1
ATOM 1791 C CA . PRO A 1 216 ? -9.803 -3.000 -1.844 1.00 87.69 216 PRO A CA 1
ATOM 1792 C C . PRO A 1 216 ? -8.927 -1.799 -1.474 1.00 87.69 216 PRO A C 1
ATOM 1794 O O . PRO A 1 216 ? -7.779 -1.985 -1.074 1.00 87.69 216 PRO A O 1
ATOM 1797 N N . SER A 1 217 ? -9.471 -0.577 -1.530 1.00 91.56 217 SER A N 1
ATOM 1798 C CA . SER A 1 217 ? -8.713 0.633 -1.182 1.00 91.56 217 SER A CA 1
ATOM 1799 C C . SER A 1 217 ? -8.453 0.804 0.326 1.00 91.56 217 SER A C 1
ATOM 1801 O O . SER A 1 217 ? -7.559 1.545 0.734 1.00 91.56 217 SER A O 1
ATOM 1803 N N . ALA A 1 218 ? -9.209 0.094 1.167 1.00 91.94 218 ALA A N 1
ATOM 1804 C CA . ALA A 1 218 ? -9.128 0.148 2.623 1.00 91.94 218 ALA A CA 1
ATOM 1805 C C . ALA A 1 218 ? -8.326 -1.001 3.251 1.00 91.94 218 ALA A C 1
ATOM 1807 O O . ALA A 1 218 ? -8.008 -0.954 4.441 1.00 91.94 218 ALA A O 1
ATOM 1808 N N . LYS A 1 219 ? -7.971 -2.028 2.471 1.00 89.25 219 LYS A N 1
ATOM 1809 C CA . LYS A 1 219 ? -7.363 -3.274 2.967 1.00 89.25 219 LYS A CA 1
ATOM 1810 C C . LYS A 1 219 ? -6.059 -3.060 3.745 1.00 89.25 219 LYS A C 1
ATOM 1812 O O . LYS A 1 219 ? -5.770 -3.798 4.684 1.00 89.25 219 LYS A O 1
ATOM 1817 N N . ILE A 1 220 ? -5.302 -2.006 3.432 1.00 90.81 220 ILE A N 1
ATOM 1818 C CA . ILE A 1 220 ? -4.069 -1.657 4.158 1.00 90.81 220 ILE A CA 1
ATOM 1819 C C . ILE A 1 220 ? -4.322 -1.321 5.633 1.00 90.81 220 ILE A C 1
ATOM 1821 O O . ILE A 1 220 ? -3.499 -1.660 6.481 1.00 90.81 220 ILE A O 1
ATOM 1825 N N . PHE A 1 221 ? -5.474 -0.723 5.959 1.00 92.75 221 PHE A N 1
ATOM 1826 C CA . PHE A 1 221 ? -5.871 -0.503 7.348 1.00 92.75 221 PHE A CA 1
ATOM 1827 C C . PHE A 1 221 ? -5.977 -1.844 8.073 1.00 92.75 221 PHE A C 1
ATOM 1829 O O . PHE A 1 221 ? -5.342 -2.039 9.105 1.00 92.75 221 PHE A O 1
ATOM 1836 N N . ALA A 1 222 ? -6.732 -2.784 7.497 1.00 88.94 222 ALA A N 1
ATOM 1837 C CA . ALA A 1 222 ? -6.984 -4.091 8.089 1.00 88.94 222 ALA A CA 1
ATOM 1838 C C . ALA A 1 222 ? -5.686 -4.872 8.346 1.00 88.94 222 ALA A C 1
ATOM 1840 O O . ALA A 1 222 ? -5.500 -5.399 9.442 1.00 88.94 222 ALA A O 1
ATOM 1841 N N . GLU A 1 223 ? -4.755 -4.870 7.387 1.00 86.25 223 GLU A N 1
ATOM 1842 C CA . GLU A 1 223 ? -3.451 -5.529 7.536 1.00 86.25 223 GLU A CA 1
ATOM 1843 C C . GLU A 1 223 ? -2.587 -4.901 8.636 1.00 86.25 223 GLU A C 1
ATOM 1845 O O . GLU A 1 223 ? -2.000 -5.617 9.450 1.00 86.25 223 GLU A O 1
ATOM 1850 N N . ILE A 1 224 ? -2.521 -3.566 8.715 1.00 87.56 224 ILE A N 1
ATOM 1851 C CA . ILE A 1 224 ? -1.758 -2.895 9.777 1.00 87.56 224 ILE A CA 1
ATOM 1852 C C . ILE A 1 224 ? -2.384 -3.192 11.145 1.00 87.56 224 ILE A C 1
ATOM 1854 O O . ILE A 1 224 ? -1.663 -3.499 12.095 1.00 87.56 224 ILE A O 1
ATOM 1858 N N . ILE A 1 225 ? -3.716 -3.163 11.253 1.00 87.56 225 ILE A N 1
ATOM 1859 C CA . ILE A 1 225 ? -4.414 -3.474 12.506 1.00 87.56 225 ILE A CA 1
ATOM 1860 C C . ILE A 1 225 ? -4.203 -4.935 12.922 1.00 87.56 225 ILE A C 1
ATOM 1862 O O . ILE A 1 225 ? -3.955 -5.200 14.102 1.00 87.56 225 ILE A O 1
ATOM 1866 N N . ARG A 1 226 ? -4.216 -5.874 11.969 1.00 84.75 226 ARG A N 1
ATOM 1867 C CA . ARG A 1 226 ? -3.872 -7.281 12.213 1.00 84.75 226 ARG A CA 1
ATOM 1868 C C . ARG A 1 226 ? -2.476 -7.413 12.822 1.00 84.75 226 ARG A C 1
ATOM 1870 O O . ARG A 1 226 ? -2.344 -7.999 13.897 1.00 84.75 226 ARG A O 1
ATOM 1877 N N . LYS A 1 227 ? -1.465 -6.781 12.211 1.00 81.62 227 LYS A N 1
ATOM 1878 C CA . LYS A 1 227 ? -0.081 -6.775 12.722 1.00 81.62 227 LYS A CA 1
ATOM 1879 C C . LYS A 1 227 ? 0.015 -6.193 14.138 1.00 81.62 227 LYS A C 1
ATOM 1881 O O . LYS A 1 227 ? 0.749 -6.724 14.968 1.00 81.62 227 LYS A O 1
ATOM 1886 N N . ILE A 1 228 ? -0.717 -5.115 14.442 1.00 81.12 228 ILE A N 1
ATOM 1887 C CA . ILE A 1 228 ? -0.745 -4.517 15.792 1.00 81.12 228 ILE A CA 1
ATOM 1888 C C . ILE A 1 228 ? -1.253 -5.535 16.817 1.00 81.12 228 ILE A C 1
ATOM 1890 O O . ILE A 1 228 ? -0.651 -5.703 17.879 1.00 81.12 228 ILE A O 1
ATOM 1894 N N . ARG A 1 229 ? -2.335 -6.248 16.499 1.00 80.19 229 ARG A N 1
ATOM 1895 C CA . ARG A 1 229 ? -2.924 -7.216 17.425 1.00 80.19 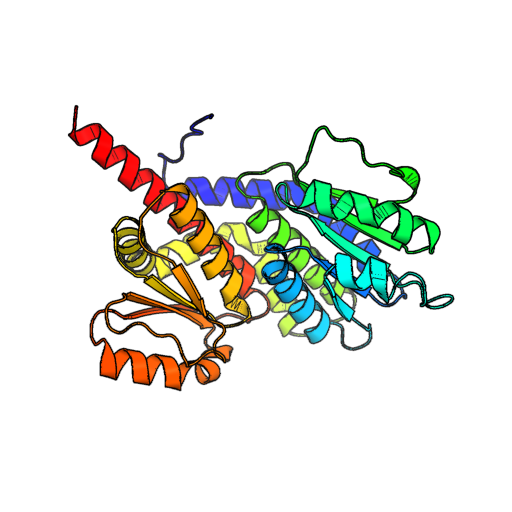229 ARG A CA 1
ATOM 1896 C C . ARG A 1 229 ? -2.045 -8.444 17.645 1.00 80.19 229 ARG A C 1
ATOM 1898 O O . ARG A 1 229 ? -1.896 -8.878 18.786 1.00 80.19 229 ARG A O 1
ATOM 1905 N N . GLU A 1 230 ? -1.434 -8.961 16.580 1.00 78.88 230 GLU A N 1
ATOM 1906 C CA . GLU A 1 230 ? -0.489 -10.083 16.646 1.00 78.88 230 GLU A CA 1
ATOM 1907 C C . GLU A 1 230 ? 0.693 -9.766 17.574 1.00 78.88 230 GLU A C 1
ATOM 1909 O O . GLU A 1 230 ? 1.058 -10.586 18.419 1.00 78.88 230 GLU A O 1
ATOM 1914 N N . ARG A 1 231 ? 1.236 -8.540 17.506 1.00 77.25 231 ARG A N 1
ATOM 1915 C CA . ARG A 1 231 ? 2.297 -8.080 18.422 1.00 77.25 231 ARG A CA 1
ATOM 1916 C C . ARG A 1 231 ? 1.851 -8.058 19.886 1.00 77.25 231 ARG A C 1
ATOM 1918 O O . ARG A 1 231 ? 2.652 -8.376 20.763 1.00 77.25 231 ARG A O 1
ATOM 1925 N N . ASN A 1 232 ? 0.585 -7.731 20.145 1.00 72.12 232 ASN A N 1
ATOM 1926 C CA . ASN A 1 232 ? 0.015 -7.680 21.494 1.00 72.12 232 ASN A CA 1
ATOM 1927 C C . ASN A 1 232 ? -0.351 -9.067 22.061 1.00 72.12 232 ASN A C 1
ATOM 1929 O O . ASN A 1 232 ? -0.775 -9.150 23.212 1.00 72.12 232 ASN A O 1
ATOM 1933 N N . LYS A 1 233 ? -0.167 -10.159 21.295 1.00 68.94 233 LYS A N 1
ATOM 1934 C CA . LYS A 1 233 ? -0.420 -11.556 21.711 1.00 68.94 233 LYS A CA 1
ATOM 1935 C C . LYS A 1 233 ? -1.824 -11.806 22.287 1.00 68.94 233 LYS A C 1
ATOM 1937 O O . LYS A 1 233 ? -1.996 -12.661 23.157 1.00 68.94 233 LYS A O 1
ATOM 1942 N N . LEU A 1 234 ? -2.826 -11.060 21.826 1.00 68.12 234 LEU A N 1
ATOM 1943 C CA . LEU A 1 234 ? -4.215 -11.262 22.243 1.00 68.12 234 LEU A CA 1
ATOM 1944 C C . LEU A 1 234 ? -4.765 -12.543 21.599 1.00 68.12 234 LEU A C 1
ATOM 1946 O O . LEU A 1 234 ? -4.428 -12.846 20.456 1.00 68.12 234 LEU A O 1
ATOM 1950 N N . LYS A 1 235 ? -5.584 -13.313 22.330 1.00 55.25 235 LYS A N 1
ATOM 1951 C CA . LYS A 1 235 ? -6.007 -14.668 21.920 1.00 55.25 235 LYS A CA 1
ATOM 1952 C C . LYS A 1 235 ? -7.040 -14.666 20.801 1.00 55.25 235 LYS A C 1
ATOM 1954 O O . LYS A 1 235 ? -7.361 -15.720 20.259 1.00 55.25 235 LYS A O 1
ATOM 1959 N N . ALA A 1 236 ? -7.608 -13.508 20.502 1.00 55.69 236 ALA A N 1
ATOM 1960 C CA . ALA A 1 236 ? -8.694 -13.403 19.560 1.00 55.69 236 ALA A CA 1
ATOM 1961 C C . ALA A 1 236 ? -8.225 -13.008 18.153 1.00 55.69 236 ALA A C 1
ATOM 1963 O O . ALA A 1 236 ? -7.616 -11.957 17.942 1.00 55.69 236 ALA A O 1
ATOM 1964 N N . ASP A 1 237 ? -8.590 -13.837 17.177 1.00 61.62 237 ASP A N 1
ATOM 1965 C CA . ASP A 1 237 ? -8.199 -13.665 15.779 1.00 61.62 237 ASP A CA 1
ATOM 1966 C C . ASP A 1 237 ? -8.865 -12.446 15.133 1.00 61.62 237 ASP A C 1
ATOM 1968 O O . ASP A 1 237 ? -10.068 -12.209 15.320 1.00 61.62 237 ASP A O 1
ATOM 1972 N N . ILE A 1 238 ? -8.086 -11.713 14.331 1.00 61.47 238 ILE A N 1
ATOM 1973 C CA . ILE A 1 238 ? -8.602 -10.775 13.332 1.00 61.47 238 ILE A CA 1
ATOM 1974 C C . ILE A 1 238 ? -8.822 -11.545 12.040 1.00 61.47 238 ILE A C 1
ATOM 1976 O O . ILE A 1 238 ? -7.872 -12.070 11.463 1.00 61.47 238 ILE A O 1
ATOM 1980 N N . LEU A 1 239 ? -10.066 -11.572 11.575 1.00 62.72 239 LEU A N 1
ATOM 1981 C CA . LEU A 1 239 ? -10.371 -12.044 10.233 1.00 62.72 239 LEU A CA 1
ATOM 1982 C C . LEU A 1 239 ? -10.466 -10.837 9.301 1.00 62.72 239 LEU A C 1
ATOM 1984 O O . LEU A 1 239 ? -11.334 -9.988 9.503 1.00 62.72 239 LEU A O 1
ATOM 1988 N N . VAL A 1 240 ? -9.563 -10.756 8.322 1.00 63.59 240 VAL A N 1
ATOM 1989 C CA . VAL A 1 240 ? -9.620 -9.761 7.244 1.00 63.59 240 VAL A CA 1
ATOM 1990 C C . VAL A 1 240 ? -10.384 -10.388 6.090 1.00 63.59 240 VAL A C 1
ATOM 1992 O O . VAL A 1 240 ? -9.878 -11.302 5.446 1.00 63.59 240 VAL A O 1
ATOM 1995 N N . LEU A 1 241 ? -11.611 -9.928 5.869 1.00 62.28 241 LEU A N 1
ATOM 1996 C CA . LEU A 1 241 ? -12.455 -10.417 4.783 1.00 62.28 241 LEU A CA 1
ATOM 1997 C C . LEU A 1 241 ? -12.394 -9.456 3.606 1.00 62.28 241 LEU A C 1
ATOM 1999 O O . LEU A 1 241 ? -12.653 -8.256 3.758 1.00 62.28 241 LEU A O 1
ATOM 2003 N N . ASP A 1 242 ? -12.121 -10.007 2.425 1.00 65.75 242 ASP A N 1
ATOM 2004 C CA . ASP A 1 242 ? -12.491 -9.333 1.188 1.00 65.75 242 ASP A CA 1
ATOM 2005 C C . ASP A 1 242 ? -14.022 -9.327 1.091 1.00 65.75 242 ASP A C 1
ATOM 2007 O O . ASP A 1 242 ? -14.688 -10.286 1.477 1.00 65.75 242 ASP A O 1
ATOM 2011 N N . TYR A 1 243 ? -14.610 -8.246 0.578 1.00 61.34 243 TYR A N 1
ATOM 2012 C CA . TYR A 1 243 ? -16.072 -8.083 0.529 1.00 61.34 243 TYR A CA 1
ATOM 2013 C C . TYR A 1 243 ? -16.810 -9.191 -0.252 1.00 61.34 243 TYR A C 1
ATOM 2015 O O . TYR A 1 243 ? -18.018 -9.342 -0.108 1.00 61.34 243 TYR A O 1
ATOM 2023 N N . PHE A 1 244 ? -16.098 -9.990 -1.053 1.00 58.75 244 PHE A N 1
ATOM 2024 C CA . PHE A 1 244 ? -16.645 -11.162 -1.740 1.00 58.75 244 PHE A CA 1
ATOM 2025 C C . PHE A 1 244 ? -16.752 -12.415 -0.853 1.00 58.75 244 PHE A C 1
ATOM 2027 O O . PHE A 1 244 ? -17.439 -13.373 -1.207 1.00 58.75 244 PHE A O 1
ATOM 2034 N N . GLU A 1 245 ? -16.085 -12.441 0.300 1.00 58.81 245 GLU A N 1
ATOM 2035 C CA . GLU A 1 245 ? -16.053 -13.580 1.214 1.00 58.81 245 GLU A CA 1
ATOM 2036 C C . GLU A 1 245 ? -17.172 -13.471 2.260 1.00 58.81 245 GLU A C 1
ATOM 2038 O O . GLU A 1 245 ? -16.952 -13.359 3.464 1.00 58.81 245 GLU A O 1
ATOM 2043 N N . GLU A 1 246 ? -18.423 -13.538 1.796 1.00 53.34 246 GLU A N 1
ATOM 2044 C CA . GLU A 1 246 ? -19.632 -13.398 2.628 1.00 53.34 246 GLU A CA 1
ATOM 2045 C C . GLU A 1 246 ? -19.765 -14.432 3.769 1.00 53.34 246 GLU A C 1
ATOM 2047 O O . GLU A 1 246 ? -20.619 -14.293 4.647 1.00 53.34 246 GLU A O 1
ATOM 2052 N N . LYS A 1 247 ? -18.964 -15.503 3.769 1.00 55.22 247 LYS A N 1
ATOM 2053 C CA . LYS A 1 247 ? -19.245 -16.728 4.537 1.00 55.22 247 LYS A CA 1
ATOM 2054 C C . LYS A 1 247 ? -18.832 -16.709 6.014 1.00 55.22 247 LYS A C 1
ATOM 2056 O O . LYS A 1 247 ? -19.126 -17.682 6.704 1.00 55.22 247 LYS A O 1
ATOM 2061 N N . PHE A 1 248 ? -18.183 -15.659 6.522 1.00 57.50 248 PHE A N 1
ATOM 2062 C CA . PHE A 1 248 ? -17.429 -15.780 7.782 1.00 57.50 248 PHE A CA 1
ATOM 2063 C C . PHE A 1 248 ? -17.705 -14.741 8.873 1.00 57.50 248 PHE A C 1
ATOM 2065 O O . PHE A 1 248 ? -16.973 -14.695 9.862 1.00 57.50 248 PHE A O 1
ATOM 2072 N N . ILE A 1 249 ? -18.762 -13.935 8.767 1.00 65.06 249 ILE A N 1
ATOM 2073 C CA . ILE A 1 249 ? -19.075 -12.977 9.835 1.00 65.06 249 ILE A CA 1
ATOM 2074 C C . ILE A 1 249 ? -19.498 -13.747 11.097 1.00 65.06 249 ILE A C 1
ATOM 2076 O O . ILE A 1 249 ? -20.592 -14.311 11.169 1.00 65.06 249 ILE A O 1
ATOM 2080 N N . ARG A 1 250 ? -18.631 -13.765 12.117 1.00 71.06 250 ARG A N 1
ATOM 2081 C CA . ARG A 1 250 ? -18.872 -14.509 13.362 1.00 71.06 250 ARG A CA 1
ATOM 2082 C C . ARG A 1 250 ? -19.980 -13.823 14.153 1.00 71.06 250 ARG A C 1
ATOM 2084 O O . ARG A 1 250 ? -19.966 -12.609 14.308 1.00 71.06 250 ARG A O 1
ATOM 2091 N N . LYS A 1 251 ? -20.944 -14.570 14.693 1.00 73.12 251 LYS A N 1
ATOM 2092 C CA . LYS A 1 251 ? -22.079 -13.976 15.430 1.00 73.12 251 LYS A CA 1
ATOM 2093 C C . LYS A 1 251 ? -21.638 -13.229 16.700 1.00 73.12 251 LYS A C 1
ATOM 2095 O O . LYS A 1 251 ? -22.201 -12.187 17.027 1.00 73.12 251 LYS A O 1
ATOM 2100 N N . ASP A 1 252 ? -20.599 -13.725 17.369 1.00 77.56 252 ASP A N 1
ATOM 2101 C CA . ASP A 1 252 ? -20.134 -13.190 18.653 1.00 77.56 252 ASP A CA 1
ATOM 2102 C C . ASP A 1 252 ? -19.003 -12.155 18.543 1.00 77.56 252 ASP A C 1
ATOM 2104 O O . ASP A 1 252 ? -18.600 -11.596 19.565 1.00 77.56 252 ASP A O 1
ATOM 2108 N N . SER A 1 253 ? -18.534 -11.836 17.332 1.00 81.38 253 SER A N 1
ATOM 2109 C CA . SER A 1 253 ? -17.453 -10.870 17.102 1.00 81.38 253 SER A CA 1
ATOM 2110 C C . SER A 1 253 ? -17.944 -9.424 16.994 1.00 81.38 253 SER A C 1
ATOM 2112 O O . SER A 1 253 ? -19.061 -9.151 16.539 1.00 81.38 253 SER A O 1
ATOM 2114 N N . TYR A 1 254 ? -17.057 -8.492 17.344 1.00 86.44 254 TYR A N 1
ATOM 2115 C CA . TYR A 1 254 ? -17.151 -7.109 16.882 1.00 86.44 254 TYR A CA 1
ATOM 2116 C C . TYR A 1 254 ? -16.744 -7.025 15.417 1.00 86.44 254 TYR A C 1
ATOM 2118 O O . TYR A 1 254 ? -15.890 -7.780 14.960 1.00 86.44 254 TYR A O 1
ATOM 2126 N N . THR A 1 255 ? -17.370 -6.131 14.665 1.00 87.00 255 THR A N 1
ATOM 2127 C CA . THR A 1 255 ? -17.091 -5.932 13.245 1.00 87.00 255 THR A CA 1
ATOM 2128 C C . THR A 1 255 ? -16.704 -4.493 12.998 1.00 87.00 255 THR A C 1
ATOM 2130 O O . THR A 1 255 ? -17.427 -3.576 13.381 1.00 87.00 255 THR A O 1
ATOM 2133 N N . ILE A 1 256 ? -15.558 -4.309 12.358 1.00 89.81 256 ILE A N 1
ATOM 2134 C CA . ILE A 1 256 ? -15.119 -3.020 11.843 1.00 89.81 256 ILE A CA 1
ATOM 2135 C C . ILE A 1 256 ? -15.245 -3.093 10.332 1.00 89.81 256 ILE A C 1
ATOM 2137 O O . ILE A 1 256 ? -14.646 -3.966 9.704 1.00 89.81 256 ILE A O 1
ATOM 2141 N N . VAL A 1 257 ? -16.017 -2.184 9.752 1.00 90.25 257 VAL A N 1
ATOM 2142 C CA . VAL A 1 257 ? -16.163 -2.079 8.303 1.00 90.25 257 VAL A CA 1
ATOM 2143 C C . VAL A 1 257 ? -15.431 -0.833 7.836 1.00 90.25 257 VAL A C 1
ATOM 2145 O O . VAL A 1 257 ? -15.684 0.266 8.328 1.00 90.25 257 VAL A O 1
ATOM 2148 N N . VAL A 1 258 ? -14.496 -1.011 6.905 1.00 93.25 258 VAL A N 1
ATOM 2149 C CA . VAL A 1 258 ? -13.573 0.036 6.463 1.00 93.25 258 VAL A CA 1
ATOM 2150 C C . VAL A 1 258 ? -13.685 0.230 4.957 1.00 93.25 258 VAL A C 1
ATOM 2152 O O . VAL A 1 258 ? -13.508 -0.720 4.194 1.00 93.25 258 VAL A O 1
ATOM 2155 N N . TYR A 1 259 ? -14.013 1.445 4.516 1.00 93.50 259 TYR A N 1
ATOM 2156 C CA . TYR A 1 259 ? -14.340 1.691 3.107 1.00 93.50 259 TYR A CA 1
ATOM 2157 C C . TYR A 1 259 ? -14.252 3.156 2.682 1.00 93.50 259 TYR A C 1
ATOM 2159 O O . TYR A 1 259 ? -14.173 4.067 3.501 1.00 93.50 259 TYR A O 1
ATOM 2167 N N . THR A 1 260 ? -14.305 3.417 1.380 1.00 94.88 260 THR A N 1
ATOM 2168 C CA . THR A 1 260 ? -14.526 4.775 0.859 1.00 94.88 260 THR A CA 1
ATOM 2169 C C . THR A 1 260 ? -15.981 4.976 0.459 1.00 94.88 260 THR A C 1
ATOM 2171 O O . THR A 1 260 ? -16.649 4.019 0.077 1.00 94.88 260 THR A O 1
ATOM 2174 N N . GLU A 1 261 ? -16.478 6.217 0.471 1.00 93.69 261 GLU A N 1
ATOM 2175 C CA . GLU A 1 261 ? -17.860 6.509 0.041 1.00 93.69 261 GLU A CA 1
ATOM 2176 C C . GLU A 1 261 ? -18.144 5.987 -1.382 1.00 93.69 261 GLU A C 1
ATOM 2178 O O . GLU A 1 261 ? -19.227 5.475 -1.652 1.00 93.69 261 GLU A O 1
ATOM 2183 N N . VAL A 1 262 ? -17.142 6.026 -2.269 1.00 91.38 262 VAL A N 1
ATOM 2184 C CA . VAL A 1 262 ? -17.230 5.494 -3.641 1.00 91.38 262 VAL A CA 1
ATOM 2185 C C . VAL A 1 262 ? -17.461 3.978 -3.660 1.00 91.38 262 VAL A C 1
ATOM 2187 O O . VAL A 1 262 ? -18.164 3.469 -4.529 1.00 91.38 262 VAL A O 1
ATOM 2190 N N . GLU A 1 263 ? -16.899 3.248 -2.699 1.00 90.44 263 GLU A N 1
ATOM 2191 C CA . GLU A 1 263 ? -17.001 1.788 -2.602 1.00 90.44 263 GLU A CA 1
ATOM 2192 C C . GLU A 1 263 ? -18.146 1.327 -1.680 1.00 90.44 263 GLU A C 1
ATOM 2194 O O . GLU A 1 263 ? -18.387 0.129 -1.546 1.00 90.44 263 GLU A O 1
ATOM 2199 N N . LYS A 1 264 ? -18.900 2.247 -1.066 1.00 90.06 264 LYS A N 1
ATOM 2200 C CA . LYS A 1 264 ? -19.970 1.938 -0.099 1.00 90.06 264 LYS A CA 1
ATOM 2201 C C . LYS A 1 264 ? -21.013 0.957 -0.627 1.00 90.06 264 LYS A C 1
ATOM 2203 O O . LYS A 1 264 ? -21.497 0.099 0.112 1.00 90.06 264 LYS A O 1
ATOM 2208 N N . GLN A 1 265 ? -21.368 1.057 -1.907 1.00 87.50 265 GLN A N 1
ATOM 2209 C CA . GLN A 1 265 ? -22.340 0.144 -2.513 1.00 87.50 265 GLN A CA 1
ATOM 2210 C C . GLN A 1 265 ? -21.858 -1.313 -2.491 1.00 87.50 265 GLN A C 1
ATOM 2212 O O . GLN A 1 265 ? -22.677 -2.209 -2.318 1.00 87.50 265 GLN A O 1
ATOM 2217 N N . MET A 1 266 ? -20.543 -1.550 -2.567 1.00 83.69 266 MET A N 1
ATOM 2218 C CA . MET A 1 266 ? -19.950 -2.896 -2.557 1.00 83.69 266 MET A CA 1
ATOM 2219 C C . MET A 1 266 ? -20.104 -3.605 -1.208 1.00 83.69 266 MET A C 1
ATOM 2221 O O . MET A 1 266 ? -20.032 -4.826 -1.143 1.00 83.69 266 MET A O 1
ATOM 2225 N N . ILE A 1 267 ? -20.319 -2.849 -0.131 1.00 84.31 267 ILE A N 1
ATOM 2226 C CA . ILE A 1 267 ? -20.378 -3.372 1.240 1.00 84.31 267 ILE A CA 1
ATOM 2227 C C . ILE A 1 267 ? -21.725 -3.122 1.928 1.00 84.31 267 ILE A C 1
ATOM 2229 O O . ILE A 1 267 ? -21.909 -3.491 3.085 1.00 84.31 267 ILE A O 1
ATOM 2233 N N . SER A 1 268 ? -22.678 -2.486 1.243 1.00 85.19 268 SER A N 1
ATOM 2234 C CA . SER A 1 268 ? -23.955 -2.078 1.843 1.00 85.19 268 SER A CA 1
ATOM 2235 C C . SER A 1 268 ? -24.770 -3.274 2.337 1.00 85.19 268 SER A C 1
ATOM 2237 O O . SER A 1 268 ? -25.385 -3.208 3.399 1.00 85.19 268 SER A O 1
ATOM 2239 N N . GLU A 1 269 ? -24.730 -4.392 1.610 1.00 81.25 269 GLU A N 1
ATOM 2240 C CA . GLU A 1 269 ? -25.372 -5.638 2.034 1.00 81.25 269 GLU A CA 1
ATOM 2241 C C . GLU A 1 269 ? -24.731 -6.209 3.304 1.00 81.25 269 GLU A C 1
ATOM 2243 O O . GLU A 1 269 ? -25.430 -6.606 4.239 1.00 81.25 269 GLU A O 1
ATOM 2248 N N . ILE A 1 270 ? -23.401 -6.194 3.369 1.00 78.69 270 ILE A N 1
ATOM 2249 C CA . ILE A 1 270 ? -22.633 -6.661 4.523 1.00 78.69 270 ILE A CA 1
ATOM 2250 C C . ILE A 1 270 ? -22.935 -5.807 5.756 1.00 78.69 270 ILE A C 1
ATOM 2252 O O . ILE A 1 270 ? -23.168 -6.353 6.839 1.00 78.69 270 ILE A O 1
ATOM 2256 N N . ILE A 1 271 ? -22.972 -4.481 5.594 1.00 81.56 271 ILE A N 1
ATOM 2257 C CA . ILE A 1 271 ? -23.376 -3.546 6.650 1.00 81.56 271 ILE A CA 1
ATOM 2258 C C . ILE A 1 271 ? -24.803 -3.870 7.095 1.00 81.56 271 ILE A C 1
ATOM 2260 O O . ILE A 1 271 ? -25.033 -4.086 8.281 1.00 81.56 271 ILE A O 1
ATOM 2264 N N . GLY A 1 272 ? -25.753 -3.972 6.159 1.00 80.94 272 GLY A N 1
ATOM 2265 C CA . GLY A 1 272 ? -27.158 -4.255 6.462 1.00 80.94 272 GLY A CA 1
ATOM 2266 C C . GLY A 1 272 ? -27.340 -5.548 7.258 1.00 80.94 272 GLY A C 1
ATOM 2267 O O . GLY A 1 272 ? -28.015 -5.557 8.288 1.00 80.94 272 GLY A O 1
ATOM 2268 N N . ARG A 1 273 ? -26.667 -6.629 6.847 1.00 77.38 273 ARG A N 1
ATOM 2269 C CA . ARG A 1 273 ? -26.652 -7.897 7.591 1.00 77.38 273 ARG A CA 1
ATOM 2270 C C . ARG A 1 273 ? -26.022 -7.719 8.975 1.00 77.38 273 ARG A C 1
ATOM 2272 O O . ARG A 1 273 ? -26.595 -8.159 9.968 1.00 77.38 273 ARG A O 1
ATOM 2279 N N . SER A 1 274 ? -24.880 -7.043 9.070 1.00 78.06 274 SER A N 1
ATOM 2280 C CA . SER A 1 274 ? -24.193 -6.810 10.347 1.00 78.06 274 SER A CA 1
ATOM 2281 C C . SER A 1 274 ? -25.058 -6.017 11.329 1.00 78.06 274 SER A C 1
ATOM 2283 O O . SER A 1 274 ? -25.153 -6.398 12.492 1.00 78.06 274 SER A O 1
ATOM 2285 N N . VAL A 1 275 ? -25.772 -4.989 10.866 1.00 80.12 275 VAL A N 1
ATOM 2286 C CA . VAL A 1 275 ? -26.731 -4.226 11.683 1.00 80.12 275 VAL A CA 1
ATOM 2287 C C . VAL A 1 275 ? -27.856 -5.129 12.196 1.00 80.12 275 VAL A C 1
ATOM 2289 O O . VAL A 1 275 ? -28.160 -5.114 13.390 1.00 80.12 275 VAL A O 1
ATOM 2292 N N . LEU A 1 276 ? -28.441 -5.961 11.326 1.00 76.81 276 LEU A N 1
ATOM 2293 C CA . LEU A 1 276 ? -29.532 -6.870 11.695 1.00 76.81 276 LEU A CA 1
ATOM 2294 C C . LEU A 1 276 ? -29.101 -7.929 12.721 1.00 76.81 276 LEU A C 1
ATOM 2296 O O . LEU A 1 276 ? -29.851 -8.216 13.654 1.00 76.81 276 LEU A O 1
ATOM 2300 N N . TYR A 1 277 ? -27.907 -8.506 12.562 1.00 74.06 277 TYR A N 1
ATOM 2301 C CA . TYR A 1 277 ? -27.445 -9.622 13.394 1.00 74.06 277 TYR A CA 1
ATOM 2302 C C . TYR A 1 277 ? -26.664 -9.199 14.640 1.00 74.06 277 TYR A C 1
ATOM 2304 O O . TYR A 1 277 ? -26.622 -9.968 15.603 1.00 74.06 277 TYR A O 1
ATOM 2312 N N . LYS A 1 278 ? -26.039 -8.015 14.636 1.00 72.56 278 LYS A N 1
ATOM 2313 C CA . LYS A 1 278 ? -25.074 -7.606 15.669 1.00 72.56 278 LYS A CA 1
ATOM 2314 C C . LYS A 1 278 ? -25.420 -6.323 16.415 1.00 72.56 278 LYS A C 1
ATOM 2316 O O . LYS A 1 278 ? -24.762 -6.079 17.423 1.00 72.56 278 LYS A O 1
ATOM 2321 N N . LYS A 1 279 ? -26.419 -5.550 15.958 1.00 67.62 279 LYS A N 1
ATOM 2322 C CA . LYS A 1 279 ? -26.889 -4.252 16.494 1.00 67.62 279 LYS A CA 1
ATOM 2323 C C . LYS A 1 279 ? -25.772 -3.288 16.924 1.00 67.62 279 LYS A C 1
ATOM 2325 O O . LYS A 1 279 ? -25.435 -2.394 16.162 1.00 67.62 279 LYS A O 1
ATOM 2330 N N . ASP A 1 280 ? -25.186 -3.502 18.101 1.00 71.31 280 ASP A N 1
ATOM 2331 C CA . ASP A 1 280 ? -24.235 -2.600 18.764 1.00 71.31 280 ASP A CA 1
ATOM 2332 C C . ASP A 1 280 ? -22.757 -3.004 18.595 1.00 71.31 280 ASP A C 1
ATOM 2334 O O . ASP A 1 280 ? -21.864 -2.345 19.127 1.00 71.31 280 ASP A O 1
ATOM 2338 N N . LYS A 1 281 ? -22.465 -4.096 17.875 1.00 82.69 281 LYS A N 1
ATOM 2339 C CA . LYS A 1 281 ? -21.086 -4.573 17.655 1.00 82.69 281 LYS A CA 1
ATOM 2340 C C . LYS A 1 281 ? -20.498 -4.181 16.294 1.00 82.69 281 LYS A C 1
ATOM 2342 O O . LYS A 1 281 ? -19.600 -4.867 15.808 1.00 82.69 281 LYS A O 1
ATOM 2347 N N . LEU A 1 282 ? -21.008 -3.122 15.669 1.00 88.06 282 LEU A N 1
ATOM 2348 C CA . LEU A 1 282 ? -20.547 -2.627 14.371 1.00 88.06 282 LEU A CA 1
ATOM 2349 C C . LEU A 1 282 ? -19.916 -1.237 14.518 1.00 88.06 282 LEU A C 1
ATOM 2351 O O . LEU A 1 282 ? -20.520 -0.338 15.098 1.00 88.06 282 LEU A O 1
ATOM 2355 N N . ILE A 1 283 ? -18.715 -1.066 13.968 1.00 90.75 283 ILE A N 1
ATOM 2356 C CA . ILE A 1 283 ? -18.067 0.236 13.798 1.00 90.75 283 ILE A CA 1
ATOM 2357 C C . ILE A 1 283 ? -17.811 0.458 12.312 1.00 90.75 283 ILE A C 1
ATOM 2359 O O . ILE A 1 283 ? -17.097 -0.323 11.683 1.00 90.75 283 ILE A O 1
ATOM 2363 N N . ASP A 1 284 ? -18.332 1.562 11.785 1.00 90.25 284 ASP A N 1
ATOM 2364 C CA . ASP A 1 284 ? -18.073 1.999 10.418 1.00 90.25 284 ASP A CA 1
ATOM 2365 C C . ASP A 1 284 ? -16.957 3.050 10.408 1.00 90.25 284 ASP A C 1
ATOM 2367 O O . ASP A 1 284 ? -17.073 4.107 11.029 1.00 90.25 284 ASP A O 1
ATOM 2371 N N . LEU A 1 285 ? -15.884 2.777 9.668 1.00 94.25 285 LEU A N 1
ATOM 2372 C CA . LEU A 1 285 ? -14.813 3.727 9.382 1.00 94.25 285 LEU A CA 1
ATOM 2373 C C . LEU A 1 285 ? -14.785 3.992 7.878 1.00 94.25 285 LEU A C 1
ATOM 2375 O O . LEU A 1 285 ? -14.234 3.201 7.112 1.00 94.25 285 LEU A O 1
ATOM 2379 N N . TYR A 1 286 ? -15.361 5.114 7.448 1.00 94.06 286 TYR A N 1
ATOM 2380 C CA . TYR A 1 286 ? -15.403 5.463 6.032 1.00 94.06 286 TYR A CA 1
ATOM 2381 C C . TYR A 1 286 ? -14.697 6.775 5.713 1.00 94.06 286 TYR A C 1
ATOM 2383 O O . TYR A 1 286 ? -14.738 7.725 6.491 1.00 94.06 286 TYR A O 1
ATOM 2391 N N . LEU A 1 287 ? -14.070 6.834 4.536 1.00 95.38 287 LEU A N 1
ATOM 2392 C CA . LEU A 1 287 ? -13.438 8.042 4.011 1.00 95.38 287 LEU A CA 1
ATOM 2393 C C . LEU A 1 287 ? -14.223 8.603 2.823 1.00 95.38 287 LEU A C 1
ATOM 2395 O O . LEU A 1 287 ? -14.481 7.9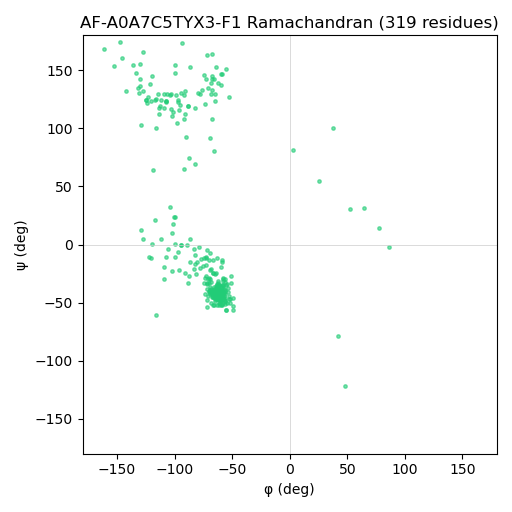08 1.841 1.00 95.38 287 LEU A O 1
ATOM 2399 N N . ASN A 1 288 ? -14.538 9.898 2.871 1.00 93.88 288 ASN A N 1
ATOM 2400 C CA . ASN A 1 288 ? -15.035 10.636 1.709 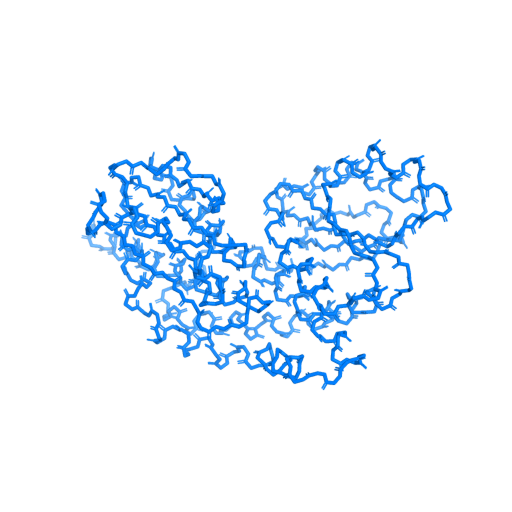1.00 93.88 288 ASN A CA 1
ATOM 2401 C C . ASN A 1 288 ? -13.849 11.194 0.905 1.00 93.88 288 ASN A C 1
ATOM 2403 O O . ASN A 1 288 ? -13.504 12.368 1.021 1.00 93.88 288 ASN A O 1
ATOM 2407 N N . THR A 1 289 ? -13.167 10.314 0.176 1.00 92.25 289 THR A N 1
ATOM 2408 C CA . THR A 1 289 ? -11.990 10.638 -0.638 1.00 92.25 289 THR A CA 1
ATOM 2409 C C . THR A 1 289 ? -11.939 9.749 -1.882 1.00 92.25 289 THR A C 1
ATOM 2411 O O . THR A 1 289 ? -12.742 8.830 -2.046 1.00 92.25 289 THR A O 1
ATOM 2414 N N . ASP A 1 290 ? -10.987 10.029 -2.766 1.00 94.50 290 ASP A N 1
ATOM 2415 C CA . ASP A 1 290 ? -10.707 9.213 -3.935 1.00 94.50 290 ASP A CA 1
ATOM 2416 C C . ASP A 1 290 ? -10.113 7.848 -3.518 1.00 94.50 290 ASP A C 1
ATOM 2418 O O . ASP A 1 290 ? -9.125 7.815 -2.777 1.00 94.50 290 ASP A O 1
ATOM 2422 N N . PRO A 1 291 ? -10.643 6.710 -4.006 1.00 94.62 291 PRO A N 1
ATOM 2423 C CA . PRO A 1 291 ? -10.130 5.384 -3.649 1.00 94.62 291 PRO A CA 1
ATOM 2424 C C . PRO A 1 291 ? -8.676 5.141 -4.088 1.00 94.62 291 PRO A C 1
ATOM 2426 O O . PRO A 1 291 ? -8.067 4.163 -3.671 1.00 94.62 291 PRO A O 1
ATOM 2429 N N . LEU A 1 292 ? -8.098 6.003 -4.932 1.00 95.44 292 LEU A N 1
ATOM 2430 C CA . LEU A 1 292 ? -6.697 5.888 -5.344 1.00 95.44 292 LEU A CA 1
ATOM 2431 C C . LEU A 1 292 ? -5.706 6.495 -4.338 1.00 95.44 292 LEU A C 1
ATOM 2433 O O . LEU A 1 292 ? -4.534 6.129 -4.367 1.00 95.44 292 LEU A O 1
ATOM 2437 N N . ILE A 1 293 ? -6.153 7.403 -3.461 1.00 95.50 293 ILE A N 1
ATOM 2438 C CA . ILE A 1 293 ? -5.326 7.988 -2.386 1.00 95.50 293 ILE A CA 1
ATOM 2439 C C . ILE A 1 293 ? -5.736 7.490 -0.999 1.00 95.50 293 ILE A C 1
ATOM 2441 O O . ILE A 1 293 ? -4.928 7.522 -0.071 1.00 95.50 293 ILE A O 1
ATOM 2445 N N . SER A 1 294 ? -6.955 6.959 -0.854 1.00 95.75 294 SER A N 1
ATOM 2446 C CA . SER A 1 294 ? -7.441 6.408 0.412 1.00 95.75 294 SER A CA 1
ATOM 2447 C C . SER A 1 294 ? -6.505 5.387 1.072 1.00 95.75 294 SER A C 1
ATOM 2449 O O . SER A 1 294 ? -6.444 5.440 2.302 1.00 95.75 294 SER A O 1
ATOM 2451 N N . PRO A 1 295 ? -5.718 4.533 0.367 1.00 96.38 295 PRO A N 1
ATOM 2452 C CA . PRO A 1 295 ? -4.801 3.620 1.048 1.00 96.38 295 PRO A CA 1
ATOM 2453 C C . PRO A 1 295 ? -3.789 4.359 1.935 1.00 96.38 295 PRO A C 1
ATOM 2455 O O . PRO A 1 295 ? -3.472 3.904 3.032 1.00 96.38 295 PRO A O 1
ATOM 2458 N N . LEU A 1 296 ? -3.327 5.540 1.515 1.00 96.38 296 LEU A N 1
ATOM 2459 C CA . LEU A 1 296 ? -2.417 6.366 2.308 1.00 96.38 296 LEU A CA 1
ATOM 2460 C C . LEU A 1 296 ? -3.103 6.915 3.563 1.00 96.38 296 LEU A C 1
ATOM 2462 O O . LEU A 1 296 ? -2.546 6.837 4.655 1.00 96.38 296 LEU A O 1
ATOM 2466 N N . TYR A 1 297 ? -4.330 7.422 3.438 1.00 96.25 297 TYR A N 1
ATOM 2467 C CA . TYR A 1 297 ? -5.093 7.923 4.587 1.00 96.25 297 TYR A CA 1
ATOM 2468 C C . TYR A 1 297 ? -5.452 6.809 5.567 1.00 96.25 297 TYR A C 1
ATOM 2470 O O . TYR A 1 297 ? -5.360 6.991 6.778 1.00 96.25 297 TYR A O 1
ATOM 2478 N N . PHE A 1 298 ? -5.792 5.630 5.061 1.00 96.44 298 PHE A N 1
ATOM 2479 C CA . PHE A 1 298 ? -6.014 4.449 5.879 1.00 96.44 298 PHE A CA 1
ATOM 2480 C C . PHE A 1 298 ? -4.740 3.983 6.587 1.00 96.44 298 PHE A C 1
ATOM 2482 O O . PHE A 1 298 ? -4.795 3.663 7.774 1.00 96.44 298 PHE A O 1
ATOM 2489 N N . ALA A 1 299 ? -3.583 4.022 5.923 1.00 95.19 299 ALA A N 1
ATOM 2490 C CA . ALA A 1 299 ? -2.304 3.763 6.578 1.00 95.19 299 ALA A CA 1
ATOM 2491 C C . ALA A 1 299 ? -2.019 4.785 7.694 1.00 95.19 299 ALA A C 1
ATOM 2493 O O . ALA A 1 299 ? -1.611 4.393 8.788 1.00 95.19 299 ALA A O 1
ATOM 2494 N N . LEU A 1 300 ? -2.294 6.075 7.466 1.00 95.56 300 LEU A N 1
ATOM 2495 C CA . LEU A 1 300 ? -2.160 7.120 8.488 1.00 95.56 300 LEU A CA 1
ATOM 2496 C C . LEU A 1 300 ? -3.090 6.883 9.683 1.00 95.56 300 LEU A C 1
ATOM 2498 O O . LEU A 1 300 ? -2.629 6.917 10.822 1.00 95.56 300 LEU A O 1
ATOM 2502 N N . LEU A 1 301 ? -4.370 6.579 9.447 1.00 95.94 301 LEU A N 1
ATOM 2503 C CA . LEU A 1 301 ? -5.329 6.248 10.507 1.00 95.94 301 LEU A CA 1
ATOM 2504 C C . LEU A 1 301 ? -4.886 5.025 11.315 1.00 95.94 301 LEU A C 1
ATOM 2506 O O . LEU A 1 301 ? -4.941 5.044 12.544 1.00 95.94 301 LEU A O 1
ATOM 2510 N N . ALA A 1 302 ? -4.394 3.980 10.648 1.00 93.81 302 ALA A N 1
ATOM 2511 C CA . ALA A 1 302 ? -3.876 2.795 11.321 1.00 93.81 302 ALA A CA 1
ATOM 2512 C C . ALA A 1 302 ? -2.634 3.117 12.174 1.00 93.81 302 ALA A C 1
ATOM 2514 O O . ALA A 1 302 ? -2.494 2.616 13.290 1.00 93.81 302 ALA A O 1
ATOM 2515 N N . LYS A 1 303 ? -1.756 4.010 11.699 1.00 92.00 303 LYS A N 1
ATOM 2516 C CA . LYS A 1 303 ? -0.588 4.490 12.452 1.00 92.00 303 LYS A CA 1
ATOM 2517 C C . LYS A 1 303 ? -0.950 5.419 13.615 1.00 92.00 303 LYS A C 1
ATOM 2519 O O . LYS A 1 303 ? -0.280 5.362 14.651 1.00 92.00 303 LYS A O 1
ATOM 2524 N N . LEU A 1 304 ? -1.993 6.242 13.499 1.00 92.19 304 LEU A N 1
ATOM 2525 C CA . LEU A 1 304 ? -2.559 6.969 14.644 1.00 92.19 304 LEU A CA 1
ATOM 2526 C C . LEU A 1 304 ? -3.047 5.975 15.695 1.00 92.19 304 LEU A C 1
ATOM 2528 O O . LEU A 1 304 ? -2.697 6.088 16.868 1.00 92.19 304 LEU A O 1
ATOM 2532 N N . LEU A 1 305 ? -3.784 4.956 15.261 1.00 91.44 305 LEU A N 1
ATOM 2533 C CA . LEU A 1 305 ? -4.333 3.942 16.146 1.00 91.44 305 LEU A CA 1
ATOM 2534 C C . LEU A 1 305 ? -3.251 3.145 16.884 1.00 91.44 305 LEU A C 1
ATOM 2536 O O . LEU A 1 305 ? -3.374 2.936 18.089 1.00 91.44 305 LEU A O 1
ATOM 2540 N N . GLU A 1 306 ? -2.165 2.775 16.198 1.00 88.75 306 GLU A N 1
ATOM 2541 C CA . GLU A 1 306 ? -0.982 2.139 16.801 1.00 88.75 306 GLU A CA 1
ATOM 2542 C C . GLU A 1 306 ? -0.440 2.961 17.984 1.00 88.75 306 GLU A C 1
ATOM 2544 O O . GLU A 1 306 ? -0.175 2.420 19.059 1.00 88.75 306 GLU A O 1
ATOM 2549 N N . ARG A 1 307 ? -0.344 4.288 17.819 1.00 87.50 307 ARG A N 1
ATOM 2550 C CA . ARG A 1 307 ? 0.131 5.217 18.862 1.00 87.50 307 ARG A CA 1
ATOM 2551 C C . ARG A 1 307 ? -0.862 5.364 20.007 1.00 87.50 307 ARG A C 1
ATOM 2553 O O . ARG A 1 307 ? -0.455 5.390 21.167 1.00 87.50 307 ARG A O 1
ATOM 2560 N N . ILE A 1 308 ? -2.156 5.438 19.699 1.00 87.69 308 ILE A N 1
ATOM 2561 C CA . ILE A 1 308 ? -3.208 5.497 20.721 1.00 87.69 308 ILE A CA 1
ATOM 2562 C C . ILE A 1 308 ? -3.167 4.222 21.579 1.00 87.69 308 ILE A C 1
ATOM 2564 O O . ILE A 1 308 ? -3.190 4.321 22.805 1.00 87.69 308 ILE A O 1
ATOM 2568 N N . CYS A 1 309 ? -3.033 3.042 20.962 1.00 83.56 309 CYS A N 1
ATOM 2569 C CA . CYS A 1 309 ? -2.949 1.767 21.681 1.00 83.56 309 CYS A CA 1
ATOM 2570 C C . CYS A 1 309 ? -1.697 1.689 22.572 1.00 83.56 309 CYS A C 1
ATOM 2572 O O . CYS A 1 309 ? -1.797 1.306 23.738 1.00 83.56 309 CYS A O 1
ATOM 2574 N N . ALA A 1 310 ? -0.532 2.114 22.067 1.00 76.88 310 ALA A N 1
ATOM 2575 C CA . ALA A 1 310 ? 0.709 2.140 22.845 1.00 76.88 310 ALA A CA 1
ATOM 2576 C C . ALA A 1 310 ? 0.600 3.025 24.104 1.00 76.88 310 ALA A C 1
ATOM 2578 O O . ALA A 1 310 ? 1.075 2.653 25.177 1.00 76.88 310 ALA A O 1
ATOM 2579 N N . ASN A 1 311 ? -0.084 4.168 24.002 1.00 62.22 311 ASN A N 1
ATOM 2580 C CA . ASN A 1 311 ? -0.282 5.090 25.123 1.00 62.22 311 ASN A CA 1
ATOM 2581 C C . ASN A 1 311 ? -1.226 4.555 26.209 1.00 62.22 311 ASN A C 1
ATOM 2583 O O . ASN A 1 311 ? -1.077 4.922 27.377 1.00 62.22 311 ASN A O 1
ATOM 2587 N N . ILE A 1 312 ? -2.180 3.693 25.849 1.00 57.44 312 ILE A N 1
ATOM 2588 C CA . ILE A 1 312 ? -3.075 3.034 26.813 1.00 57.44 312 ILE A CA 1
ATOM 2589 C C . ILE A 1 312 ? -2.297 1.980 27.607 1.00 57.44 312 ILE A C 1
ATOM 2591 O O . ILE A 1 312 ? -2.307 2.020 28.836 1.00 57.44 312 ILE A O 1
ATOM 2595 N N . SER A 1 313 ? -1.528 1.125 26.922 1.00 56.69 313 SER A N 1
ATOM 2596 C CA . SER A 1 313 ? -0.716 0.080 27.565 1.00 56.69 313 SER A CA 1
ATOM 2597 C C . SER A 1 313 ? 0.262 0.644 28.609 1.00 56.69 313 SER A C 1
ATOM 2599 O O . SER A 1 313 ? 0.399 0.085 29.697 1.00 56.69 313 SER A O 1
ATOM 2601 N N . ILE A 1 314 ? 0.887 1.799 28.339 1.00 53.19 314 ILE A N 1
ATOM 2602 C CA . ILE A 1 314 ? 1.793 2.461 29.295 1.00 53.19 314 ILE A CA 1
ATOM 2603 C C . ILE A 1 314 ? 1.034 2.949 30.542 1.00 53.19 314 ILE A C 1
ATOM 2605 O O . ILE A 1 314 ? 1.499 2.758 31.669 1.00 53.19 314 ILE A O 1
ATOM 2609 N N . LYS A 1 315 ? -0.145 3.562 30.373 1.00 46.75 315 LYS A N 1
ATOM 2610 C CA . LYS A 1 315 ? -0.937 4.094 31.496 1.00 46.75 315 LYS A CA 1
ATOM 2611 C C . LYS A 1 315 ? -1.454 2.995 32.425 1.00 46.75 315 LYS A C 1
ATOM 2613 O O . LYS A 1 315 ? -1.453 3.202 33.638 1.00 46.75 315 LYS A O 1
ATOM 2618 N N . ASP A 1 316 ? -1.833 1.841 31.887 1.00 48.69 316 ASP A N 1
ATOM 2619 C CA . ASP A 1 316 ? -2.322 0.719 32.696 1.00 48.69 316 ASP A CA 1
ATOM 2620 C C . ASP A 1 316 ? -1.197 0.047 33.496 1.00 48.69 316 ASP A C 1
ATOM 2622 O O . ASP A 1 316 ? -1.405 -0.327 34.649 1.00 48.69 316 ASP A O 1
ATOM 2626 N N . HIS A 1 317 ? 0.030 0.004 32.965 1.00 40.09 317 HIS A N 1
ATOM 2627 C CA . HIS A 1 317 ? 1.198 -0.455 33.727 1.00 40.09 317 HIS A CA 1
ATOM 2628 C C . HIS A 1 317 ? 1.643 0.525 34.820 1.00 40.09 317 HIS A C 1
ATOM 2630 O O . HIS A 1 317 ? 2.142 0.092 35.855 1.00 40.09 317 HIS A O 1
ATOM 2636 N N . THR A 1 318 ? 1.431 1.832 34.634 1.00 40.94 318 THR A N 1
ATOM 2637 C CA . THR A 1 318 ? 1.818 2.842 35.638 1.00 40.94 318 THR A CA 1
ATOM 2638 C C . THR A 1 318 ? 0.834 2.911 36.814 1.00 40.94 318 THR A C 1
ATOM 2640 O O . THR A 1 318 ? 1.196 3.388 37.879 1.00 40.94 318 THR A O 1
ATOM 2643 N N . LYS A 1 319 ? -0.407 2.430 36.652 1.00 39.50 319 LYS A N 1
ATOM 2644 C CA . LYS A 1 319 ? -1.402 2.336 37.740 1.00 39.50 319 LYS A CA 1
ATOM 2645 C C . LYS A 1 319 ? -1.241 1.097 38.632 1.00 39.50 319 LYS A C 1
ATOM 2647 O O . LYS A 1 319 ? -1.945 0.985 39.631 1.00 39.50 319 LYS A O 1
ATOM 2652 N N . LEU A 1 320 ? -0.370 0.164 38.251 1.00 38.56 320 LEU A N 1
ATOM 2653 C CA . LEU A 1 320 ? -0.108 -1.092 38.966 1.00 38.56 320 LEU A CA 1
ATOM 2654 C C . LEU A 1 320 ? 1.196 -1.056 39.789 1.00 38.56 320 LEU A C 1
ATOM 2656 O O . LEU A 1 320 ? 1.618 -2.096 40.295 1.00 38.56 320 LEU A O 1
ATOM 2660 N N . LEU A 1 321 ? 1.815 0.121 39.924 1.00 35.50 321 LEU A N 1
ATOM 2661 C CA . LEU A 1 321 ? 3.000 0.405 40.742 1.00 35.50 321 LEU A CA 1
ATOM 2662 C C . LEU A 1 321 ? 2.667 1.475 41.786 1.00 35.50 321 LEU A C 1
ATOM 2664 O O . LEU A 1 321 ? 3.218 1.378 42.903 1.00 35.50 321 LEU A O 1
#